Protein AF-A0A657IVY5-F1 (afdb_monomer_lite)

Organism: NCBI:txid37923

Radius of gyration: 17.02 Å; chains: 1; bounding box: 44×40×49 Å

Foldseek 3Di:
DAQDLVCLQVVVCLQPNNVDGQDPVLSVQLVCCFQALAGDQEDQAAVVRPPLCVLVSLLSSQLNVLVCVVVVVPPTDDHQLEEEEEEADPVVLVVSLQSNLSLQLSLVPDPDDPSVSSQVSLQVQQDDPPDDPVPTGSEWEWEQEPFIFTQDSVRDTHPDGPCVLVRLRHRYYYRYYLQQLLCLLVLRHPPDDNVCSVSSNVSQFWSYEYEYEQCVVVVVSLVVQVVSQVCSCPPDPCCVPIPTYHYYYYYNDDPD

InterPro domains:
  IPR027417 P-loop containing nucleoside triphosphate hydrolase [G3DSA:3.40.50.300] (2-256)
  IPR027417 P-loop containing nucleoside triphosphate hydrolase [SSF52540] (22-254)

pLDDT: mean 91.49, std 8.58, range [39.78, 98.75]

Sequence (256 aa):
MSLTIERFDEFFAALHGQDRVPYRWQRELLERLLSTGRWPQQLDIPTGGGKSTAIEIHVFANAVAQQRTEEGREDAPRVPRRLSMIVARRAVVDDHLTRASTLMEALDHAQGGILAEVRDLLVRRGYPTDIRNEEKRALRVHLLRGGSAAVTGDGSLGRRRDEWIHHPAAVQILCGTPDMIGSRLLHRGYGVTSRTQPRSAGLLGYDHVAVLDEAHLSRQLLDTFRRVSRMCGRWNPATAEVPALQVCAATATHVS

Structure (mmCIF, N/CA/C/O backbone):
data_AF-A0A657IVY5-F1
#
_entry.id   AF-A0A657IVY5-F1
#
loop_
_atom_site.group_PDB
_atom_site.id
_atom_site.type_symbol
_atom_site.label_atom_id
_atom_site.label_alt_id
_atom_site.label_comp_id
_atom_site.label_asym_id
_atom_site.label_entity_id
_atom_site.label_seq_id
_atom_site.pdbx_PDB_ins_code
_atom_site.Cartn_x
_atom_site.Cartn_y
_atom_site.Cartn_z
_atom_site.occupancy
_atom_site.B_iso_or_equiv
_atom_site.auth_seq_id
_atom_site.auth_comp_id
_atom_site.auth_asym_id
_atom_site.auth_atom_id
_atom_site.pdbx_PDB_model_num
ATOM 1 N N . MET A 1 1 ? -13.936 4.378 17.647 1.00 65.12 1 MET A N 1
ATOM 2 C CA . MET A 1 1 ? -15.124 3.641 17.158 1.00 65.12 1 MET A CA 1
ATOM 3 C C . MET A 1 1 ? -14.624 2.459 16.326 1.00 65.12 1 MET A C 1
ATOM 5 O O . MET A 1 1 ? -13.423 2.365 16.123 1.00 65.12 1 MET A O 1
ATOM 9 N N . SER A 1 2 ? -15.483 1.537 15.880 1.00 88.25 2 SER A N 1
ATOM 10 C CA . SER A 1 2 ? -15.055 0.446 14.985 1.00 88.25 2 SER A CA 1
ATOM 11 C C . SER A 1 2 ? -14.941 0.966 13.541 1.00 88.25 2 SER A C 1
ATOM 13 O O . SER A 1 2 ? -15.827 1.684 13.077 1.00 88.25 2 SER A O 1
ATOM 15 N N . LEU A 1 3 ? -13.852 0.658 12.835 1.00 93.00 3 LEU A N 1
ATOM 16 C CA . LEU A 1 3 ? -13.684 0.886 11.402 1.00 93.00 3 LEU A CA 1
ATOM 17 C C . LEU A 1 3 ? -14.440 -0.194 10.618 1.00 93.00 3 LEU A C 1
ATOM 19 O O . LEU A 1 3 ? -14.043 -1.361 10.600 1.00 93.00 3 LEU A O 1
ATOM 23 N N . THR A 1 4 ? -15.517 0.207 9.948 1.00 90.88 4 THR A N 1
ATOM 24 C CA . THR A 1 4 ? -16.282 -0.642 9.024 1.00 90.88 4 THR A CA 1
ATOM 25 C C . THR A 1 4 ? -16.037 -0.226 7.571 1.00 90.88 4 THR A C 1
ATOM 27 O O . THR A 1 4 ? -15.369 0.777 7.312 1.00 90.88 4 THR A O 1
ATOM 30 N N . ILE A 1 5 ? -16.559 -0.995 6.608 1.00 89.94 5 ILE A N 1
ATOM 31 C CA . ILE A 1 5 ? -16.431 -0.684 5.173 1.00 89.94 5 ILE A CA 1
ATOM 32 C C . ILE A 1 5 ? -17.083 0.667 4.857 1.00 89.94 5 ILE A C 1
ATOM 34 O O . ILE A 1 5 ? -16.536 1.445 4.086 1.00 89.94 5 ILE A O 1
ATOM 38 N N . GLU A 1 6 ? -18.204 0.984 5.498 1.00 91.75 6 GLU A N 1
ATOM 39 C CA . GLU A 1 6 ? -18.960 2.224 5.300 1.00 91.75 6 GLU A CA 1
ATOM 40 C C . GLU A 1 6 ? -18.159 3.450 5.755 1.00 91.75 6 GLU A C 1
ATOM 42 O O . GLU A 1 6 ? -18.249 4.517 5.151 1.00 91.75 6 GLU A O 1
ATOM 47 N N . ARG A 1 7 ? -17.296 3.291 6.769 1.00 96.62 7 ARG A N 1
ATOM 48 C CA . ARG A 1 7 ? -16.389 4.356 7.225 1.00 96.62 7 ARG A CA 1
ATOM 49 C C . ARG A 1 7 ? -15.234 4.625 6.259 1.00 96.62 7 ARG A C 1
ATOM 51 O O . ARG A 1 7 ? -14.490 5.584 6.456 1.00 96.62 7 ARG A O 1
ATOM 58 N N . PHE A 1 8 ? -15.091 3.835 5.193 1.00 97.75 8 PHE A N 1
ATOM 59 C CA . PHE A 1 8 ? -14.178 4.181 4.108 1.00 97.75 8 PHE A CA 1
ATOM 60 C C . PHE A 1 8 ? -14.597 5.475 3.406 1.00 97.75 8 PHE A C 1
ATOM 62 O O . PHE A 1 8 ? -13.730 6.245 3.005 1.00 97.75 8 PHE A O 1
ATOM 69 N N . ASP A 1 9 ? -15.898 5.756 3.307 1.00 96.81 9 ASP A N 1
ATOM 70 C CA . ASP A 1 9 ? -16.396 7.001 2.719 1.00 96.81 9 ASP A CA 1
ATOM 71 C C . ASP A 1 9 ? -15.999 8.212 3.575 1.00 96.81 9 ASP A C 1
ATOM 73 O O . ASP A 1 9 ? -15.542 9.216 3.037 1.00 96.81 9 ASP A O 1
ATOM 77 N N . GLU A 1 10 ? -16.077 8.085 4.905 1.00 96.94 10 GLU A N 1
ATOM 78 C CA . GLU A 1 10 ? -15.610 9.097 5.866 1.00 96.94 10 GLU A CA 1
ATOM 79 C C . GLU A 1 10 ? -14.098 9.334 5.725 1.00 96.94 10 GLU A C 1
ATOM 81 O O . GLU A 1 10 ? -13.643 10.474 5.624 1.00 96.94 10 GLU A O 1
ATOM 86 N N . PHE A 1 11 ? -13.312 8.253 5.660 1.00 98.12 11 PHE A N 1
ATOM 87 C CA . PHE A 1 11 ? -11.865 8.316 5.445 1.00 98.12 11 PHE A CA 1
ATOM 88 C C . PHE A 1 11 ? -11.509 8.978 4.110 1.00 98.12 11 PHE A C 1
ATOM 90 O O . PHE A 1 11 ? -10.610 9.815 4.043 1.00 98.12 11 PHE A O 1
ATOM 97 N N . PHE A 1 12 ? -12.230 8.632 3.046 1.00 97.44 12 PHE A N 1
ATOM 98 C CA . PHE A 1 12 ? -12.018 9.189 1.718 1.00 97.44 12 PHE A CA 1
ATOM 99 C C . PHE A 1 12 ? -12.384 10.676 1.665 1.00 97.44 12 PHE A C 1
ATOM 101 O O . PHE A 1 12 ? -11.600 11.476 1.153 1.00 97.44 12 PHE A O 1
ATOM 108 N N . ALA A 1 13 ? -13.520 11.063 2.245 1.00 96.69 13 ALA A N 1
ATOM 109 C CA . ALA A 1 13 ? -13.954 12.454 2.342 1.00 96.69 13 ALA A CA 1
ATOM 110 C C . ALA A 1 13 ? -12.978 13.307 3.169 1.00 96.69 13 ALA A C 1
ATOM 112 O O . ALA A 1 13 ? -12.703 14.450 2.807 1.00 96.69 13 ALA A O 1
ATOM 113 N N . ALA A 1 14 ? -12.389 12.747 4.232 1.00 96.69 14 ALA A N 1
ATOM 114 C CA . ALA A 1 14 ? -11.371 13.430 5.032 1.00 96.69 14 ALA A CA 1
ATOM 115 C C . ALA A 1 14 ? -10.092 13.764 4.237 1.00 96.69 14 ALA A C 1
ATOM 117 O O . ALA A 1 14 ? -9.393 14.712 4.582 1.00 96.69 14 ALA A O 1
ATOM 118 N N . LEU A 1 15 ? -9.794 13.011 3.172 1.00 96.19 15 LEU A N 1
ATOM 119 C CA . LEU A 1 15 ? -8.619 13.217 2.316 1.00 96.19 15 LEU A CA 1
ATOM 120 C C . LEU A 1 15 ? -8.920 14.050 1.068 1.00 96.19 15 LEU A C 1
ATOM 122 O O . LEU A 1 15 ? -8.059 14.783 0.588 1.00 96.19 15 LEU A O 1
ATOM 126 N N . HIS A 1 16 ? -10.120 13.900 0.507 1.00 94.56 16 HIS A N 1
ATOM 127 C CA . HIS A 1 16 ? -10.465 14.426 -0.818 1.00 94.56 16 HIS A CA 1
ATOM 128 C C . HIS A 1 16 ? -11.519 15.540 -0.785 1.00 94.56 16 HIS A C 1
ATOM 130 O O . HIS A 1 16 ? -11.748 16.166 -1.818 1.00 94.56 16 HIS A O 1
ATOM 136 N N . GLY A 1 17 ? -12.121 15.815 0.374 1.00 94.19 17 GLY A N 1
ATOM 137 C CA . GLY A 1 17 ? -13.228 16.757 0.551 1.00 94.19 17 GLY A CA 1
ATOM 138 C C . GLY A 1 17 ? -14.595 16.064 0.595 1.00 94.19 17 GLY A C 1
ATOM 139 O O . GLY A 1 17 ? -14.783 14.998 0.012 1.00 94.19 17 GLY A O 1
ATOM 140 N N . GLN A 1 18 ? -15.558 16.695 1.276 1.00 90.75 18 GLN A N 1
ATOM 141 C CA . GLN A 1 18 ? -16.886 16.121 1.561 1.00 90.75 18 GLN A CA 1
ATOM 142 C C . GLN A 1 18 ? -17.736 15.869 0.307 1.00 90.75 18 GLN A C 1
ATOM 144 O O . GLN A 1 18 ? -18.564 14.964 0.296 1.00 90.75 18 GLN A O 1
ATOM 149 N N . ASP A 1 19 ? -17.491 16.613 -0.772 1.00 91.88 19 ASP A N 1
ATOM 150 C CA . ASP A 1 19 ? -18.232 16.471 -2.032 1.00 91.88 19 ASP A CA 1
ATOM 151 C C . ASP A 1 19 ? -17.762 15.279 -2.882 1.00 91.88 19 ASP A C 1
ATOM 153 O O . ASP A 1 19 ? -18.312 15.006 -3.952 1.00 91.88 19 ASP A O 1
ATOM 157 N N . ARG A 1 20 ? -16.712 14.567 -2.451 1.00 90.44 20 ARG A N 1
ATOM 158 C CA . ARG A 1 20 ? -16.119 13.460 -3.206 1.00 90.44 20 ARG A CA 1
ATOM 159 C C . ARG A 1 20 ? -16.403 12.141 -2.510 1.00 90.44 20 ARG A C 1
ATOM 161 O O . ARG A 1 20 ? -15.952 11.896 -1.398 1.00 90.44 20 ARG A O 1
ATOM 168 N N . VAL A 1 21 ? -17.088 11.255 -3.225 1.00 93.38 21 VAL A N 1
ATOM 169 C CA . VAL A 1 21 ? -17.397 9.898 -2.766 1.00 93.38 21 VAL A CA 1
ATOM 170 C C . VAL A 1 21 ? -16.557 8.862 -3.516 1.00 93.38 21 VAL A C 1
ATOM 172 O O . VAL A 1 21 ? -16.277 9.056 -4.705 1.00 93.38 21 VAL A O 1
ATOM 175 N N . PRO A 1 22 ? -16.176 7.742 -2.871 1.00 95.75 22 PRO A N 1
ATOM 176 C CA . PRO A 1 22 ? -15.534 6.639 -3.567 1.00 95.75 22 PRO A CA 1
ATOM 177 C C . PRO A 1 22 ? -16.371 6.118 -4.739 1.00 95.75 22 PRO A C 1
ATOM 179 O O . PRO A 1 22 ? -17.603 6.034 -4.675 1.00 95.75 22 PRO A O 1
ATOM 182 N N . TYR A 1 23 ? -15.702 5.684 -5.803 1.00 95.44 23 TYR A N 1
ATOM 183 C CA . TYR A 1 23 ? -16.350 4.913 -6.858 1.00 95.44 23 TYR A CA 1
ATOM 184 C C . TYR A 1 23 ? -16.779 3.539 -6.338 1.00 95.44 23 TYR A C 1
ATOM 186 O O . TYR A 1 23 ? -16.184 2.976 -5.420 1.00 95.44 23 TYR A O 1
ATOM 194 N N . ARG A 1 24 ? -17.791 2.951 -6.980 1.00 94.75 24 ARG A N 1
ATOM 195 C CA . ARG A 1 24 ? -18.304 1.619 -6.631 1.00 94.75 24 ARG A CA 1
ATOM 196 C C . ARG A 1 24 ? -17.200 0.555 -6.560 1.00 94.75 24 ARG A C 1
ATOM 198 O O . ARG A 1 24 ? -17.082 -0.122 -5.545 1.00 94.75 24 ARG A O 1
ATOM 205 N N . TRP A 1 25 ? -16.339 0.483 -7.577 1.00 95.31 25 TRP A N 1
ATOM 206 C CA . TRP A 1 25 ? -15.252 -0.503 -7.631 1.00 95.31 25 TRP A CA 1
ATOM 207 C C . TRP A 1 25 ? -14.247 -0.360 -6.475 1.00 95.31 25 TRP A C 1
ATOM 209 O O . TRP A 1 25 ? -13.621 -1.339 -6.080 1.00 95.31 25 TRP A O 1
ATOM 219 N N . GLN A 1 26 ? -14.084 0.848 -5.921 1.00 96.88 26 GLN A N 1
ATOM 220 C CA . GLN A 1 26 ? -13.166 1.111 -4.809 1.00 96.88 26 GLN A CA 1
ATOM 221 C C . GLN A 1 26 ? -13.695 0.480 -3.518 1.00 96.88 26 GLN A C 1
ATOM 223 O O . GLN A 1 26 ? -12.937 -0.162 -2.792 1.00 96.88 26 GLN A O 1
ATOM 228 N N . ARG A 1 27 ? -15.008 0.594 -3.278 1.00 96.88 27 ARG A N 1
ATOM 229 C CA . ARG A 1 27 ? -15.686 -0.078 -2.161 1.00 96.88 27 ARG A CA 1
ATOM 230 C C . ARG A 1 27 ? -15.676 -1.595 -2.337 1.00 96.88 27 ARG A C 1
ATOM 232 O O . ARG A 1 27 ? -15.302 -2.305 -1.412 1.00 96.88 27 ARG A O 1
ATOM 239 N N . GLU A 1 28 ? -15.987 -2.083 -3.538 1.00 96.12 28 GLU A N 1
ATOM 240 C CA . GLU A 1 28 ? -15.962 -3.521 -3.854 1.00 96.12 28 GLU A CA 1
ATOM 241 C C . GLU A 1 28 ? -14.557 -4.124 -3.687 1.00 96.12 28 GLU A C 1
ATOM 243 O O . GLU A 1 28 ? -14.402 -5.238 -3.183 1.00 96.12 28 GLU A O 1
ATOM 248 N N . LEU A 1 29 ? -13.506 -3.386 -4.065 1.00 97.25 29 LEU A N 1
ATOM 249 C CA . LEU A 1 29 ? -12.126 -3.811 -3.839 1.00 97.25 29 LEU A CA 1
ATOM 250 C C . LEU A 1 29 ? -11.799 -3.887 -2.343 1.00 97.25 29 LEU A C 1
ATOM 252 O O . LEU A 1 29 ? -11.186 -4.866 -1.914 1.00 97.25 29 LEU A O 1
ATOM 256 N N . LEU A 1 30 ? -12.209 -2.892 -1.551 1.00 98.12 30 LEU A N 1
ATOM 257 C CA . LEU A 1 30 ? -12.026 -2.912 -0.099 1.00 98.12 30 LEU A CA 1
ATOM 258 C C . LEU A 1 30 ? -12.757 -4.101 0.537 1.00 98.12 30 LEU A C 1
ATOM 260 O O . LEU A 1 30 ? -12.155 -4.853 1.302 1.00 98.12 30 LEU A O 1
ATOM 264 N N . GLU A 1 31 ? -14.026 -4.307 0.196 1.00 96.94 31 GLU A N 1
ATOM 265 C CA . GLU A 1 31 ? -14.839 -5.416 0.699 1.00 96.94 31 GLU A CA 1
ATOM 266 C C . GLU A 1 31 ? -14.210 -6.773 0.366 1.00 96.94 31 GLU A C 1
ATOM 268 O O . GLU A 1 31 ? -14.036 -7.627 1.242 1.00 96.94 31 GLU A O 1
ATOM 273 N N . ARG A 1 32 ? -13.780 -6.960 -0.885 1.00 96.25 32 ARG A N 1
ATOM 274 C CA . ARG A 1 32 ? -13.058 -8.163 -1.311 1.00 96.25 32 ARG A CA 1
ATOM 275 C C . ARG A 1 32 ? -11.773 -8.362 -0.514 1.00 96.25 32 ARG A C 1
ATOM 277 O O . ARG A 1 32 ? -11.479 -9.481 -0.088 1.00 96.25 32 ARG A O 1
ATOM 284 N N . LEU A 1 33 ? -10.988 -7.304 -0.326 1.00 96.38 33 LEU A N 1
ATOM 285 C CA . LEU A 1 33 ? -9.723 -7.387 0.396 1.00 96.38 33 LEU A CA 1
ATOM 286 C C . LEU A 1 33 ? -9.951 -7.759 1.865 1.00 96.38 33 LEU A C 1
ATOM 288 O O . LEU A 1 33 ? -9.229 -8.595 2.400 1.00 96.38 33 LEU A O 1
ATOM 292 N N . LEU A 1 34 ? -10.987 -7.209 2.495 1.00 95.75 34 LEU A N 1
ATOM 293 C CA . LEU A 1 34 ? -11.339 -7.509 3.880 1.00 95.75 34 LEU A CA 1
ATOM 294 C C . LEU A 1 34 ? -11.978 -8.890 4.064 1.00 95.75 34 LEU A C 1
ATOM 296 O O . LEU A 1 34 ? -11.858 -9.456 5.148 1.00 95.75 34 LEU A O 1
ATOM 300 N N . SER A 1 35 ? -12.663 -9.429 3.059 1.00 95.19 35 SER A N 1
ATOM 301 C CA . SER A 1 35 ? -13.291 -10.759 3.129 1.00 95.19 35 SER A CA 1
ATOM 302 C C . SER A 1 35 ? -12.345 -11.894 2.742 1.00 95.19 35 SER A C 1
ATOM 304 O O . SER A 1 35 ? -12.484 -13.001 3.249 1.00 95.19 35 SER A O 1
ATOM 306 N N . THR A 1 36 ? -11.360 -11.636 1.876 1.00 95.50 36 THR A N 1
ATOM 307 C CA . THR A 1 36 ? -10.493 -12.695 1.324 1.00 95.50 36 THR A CA 1
ATOM 308 C C . THR A 1 36 ? -9.006 -12.513 1.611 1.00 95.50 36 THR A C 1
ATOM 310 O O . THR A 1 36 ? -8.229 -13.442 1.399 1.00 95.50 36 THR A O 1
ATOM 313 N N . GLY A 1 37 ? -8.573 -11.315 2.015 1.00 95.25 37 GLY A N 1
ATOM 314 C CA . GLY A 1 37 ? -7.154 -10.949 2.082 1.00 95.25 37 GLY A CA 1
ATOM 315 C C . GLY A 1 37 ? -6.478 -10.878 0.710 1.00 95.25 37 GLY A C 1
ATOM 316 O O . GLY A 1 37 ? -5.254 -10.761 0.643 1.00 95.25 37 GLY A O 1
ATOM 317 N N . ARG A 1 38 ? -7.240 -10.977 -0.393 1.00 96.00 38 ARG A N 1
ATOM 318 C CA . ARG A 1 38 ? -6.712 -11.105 -1.755 1.00 96.00 38 ARG A CA 1
ATOM 319 C C . ARG A 1 38 ? -7.115 -9.951 -2.661 1.00 96.00 38 ARG A C 1
ATOM 321 O O . ARG A 1 38 ? -8.293 -9.722 -2.936 1.00 96.00 38 ARG A O 1
ATOM 328 N N . TRP A 1 39 ? -6.105 -9.325 -3.244 1.00 97.56 39 TRP A N 1
ATOM 329 C CA . TRP A 1 39 ? -6.245 -8.430 -4.379 1.00 97.56 39 TRP A CA 1
ATOM 330 C C . TRP A 1 39 ? -6.703 -9.195 -5.630 1.00 97.56 39 TRP A C 1
ATOM 332 O O . TRP A 1 39 ? -6.354 -10.368 -5.814 1.00 97.56 39 TRP A O 1
ATOM 342 N N . PRO A 1 40 ? -7.499 -8.562 -6.508 1.00 96.62 40 PRO A N 1
ATOM 343 C CA . PRO A 1 40 ? -7.850 -9.146 -7.791 1.00 96.62 40 PRO A CA 1
ATOM 344 C C . PRO A 1 40 ? -6.611 -9.264 -8.688 1.00 96.62 40 PRO A C 1
ATOM 346 O O . PRO A 1 40 ? -5.666 -8.487 -8.588 1.00 96.62 40 PRO A O 1
ATOM 349 N N . GLN A 1 41 ? -6.628 -10.230 -9.610 1.00 95.56 41 GLN A N 1
ATOM 350 C CA . GLN A 1 41 ? -5.543 -10.382 -10.588 1.00 95.56 41 GLN A CA 1
ATOM 351 C C . GLN A 1 41 ? -5.520 -9.255 -11.630 1.00 95.56 41 GLN A C 1
ATOM 353 O O . GLN A 1 41 ? -4.486 -9.031 -12.268 1.00 95.56 41 GLN A O 1
ATOM 358 N N . GLN A 1 42 ? -6.655 -8.576 -11.812 1.00 94.25 42 GLN A N 1
ATOM 359 C CA . GLN A 1 42 ? -6.834 -7.485 -12.755 1.00 94.25 42 GLN A CA 1
ATOM 360 C C . GLN A 1 42 ? -7.805 -6.442 -12.193 1.00 94.25 42 GLN A C 1
ATOM 362 O O . GLN A 1 42 ? -8.842 -6.791 -11.632 1.00 94.25 42 GLN A O 1
ATOM 367 N N . LEU A 1 43 ? -7.457 -5.173 -12.381 1.00 92.38 43 LEU A N 1
ATOM 368 C CA . LEU A 1 43 ? -8.330 -4.018 -12.212 1.00 92.38 43 LEU A CA 1
ATOM 369 C C . LEU A 1 43 ? -8.514 -3.382 -13.589 1.00 92.38 43 LEU A C 1
ATOM 371 O O . LEU A 1 43 ? -7.613 -2.710 -14.100 1.00 92.38 43 LEU A O 1
ATOM 375 N N . ASP A 1 44 ? -9.667 -3.643 -14.195 1.00 90.25 44 ASP A N 1
ATOM 376 C CA . ASP A 1 44 ? -10.053 -3.064 -15.479 1.00 90.25 44 ASP A CA 1
ATOM 377 C C . ASP A 1 44 ? -10.857 -1.789 -15.227 1.00 90.25 44 ASP A C 1
ATOM 379 O O . ASP A 1 44 ? -12.068 -1.817 -15.019 1.00 90.25 44 ASP A O 1
ATOM 383 N N . ILE A 1 45 ? -10.134 -0.679 -15.114 1.00 88.56 45 ILE A N 1
ATOM 384 C CA . ILE A 1 45 ? -10.680 0.624 -14.737 1.00 88.56 45 ILE A CA 1
ATOM 385 C C . ILE A 1 45 ? -10.263 1.611 -15.8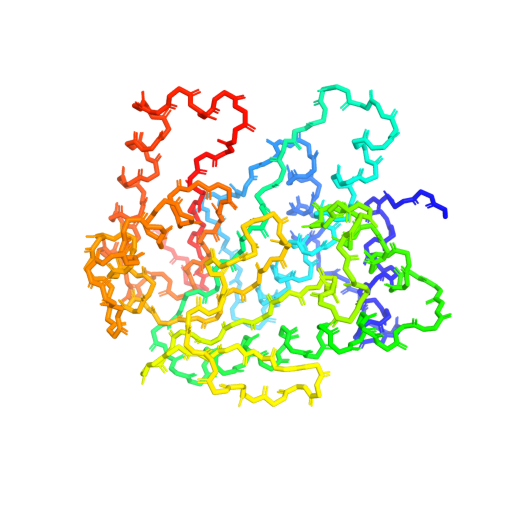27 1.00 88.56 45 ILE A C 1
ATOM 387 O O . ILE A 1 45 ? -9.071 1.679 -16.138 1.00 88.56 45 ILE A O 1
ATOM 391 N N . PRO A 1 46 ? -11.173 2.411 -16.402 1.00 83.94 46 PRO A N 1
ATOM 392 C CA . PRO A 1 46 ? -10.803 3.377 -17.430 1.00 83.94 46 PRO A CA 1
ATOM 393 C C . PRO A 1 46 ? -9.809 4.419 -16.897 1.00 83.94 46 PRO A C 1
ATOM 395 O O . PRO A 1 46 ? -9.693 4.660 -15.689 1.00 83.94 46 PRO A O 1
ATOM 398 N N . THR A 1 47 ? -9.073 5.061 -17.805 1.00 82.12 47 THR A N 1
ATOM 399 C CA . THR A 1 47 ? -8.239 6.220 -17.456 1.00 82.12 47 THR A CA 1
ATOM 400 C C . THR A 1 47 ? -9.106 7.291 -16.794 1.00 82.12 47 THR A C 1
ATOM 402 O O . THR A 1 47 ? -10.228 7.537 -17.224 1.00 82.12 47 THR A O 1
ATOM 405 N N . GLY A 1 48 ? -8.616 7.895 -15.711 1.00 81.88 48 GLY A N 1
ATOM 406 C CA . GLY A 1 48 ? -9.405 8.831 -14.900 1.00 81.88 48 GLY A CA 1
ATOM 407 C C . GLY A 1 48 ? -10.376 8.167 -13.911 1.00 81.88 48 GLY A C 1
ATOM 408 O O . GLY A 1 48 ? -10.891 8.847 -13.029 1.00 81.88 48 GLY A O 1
ATOM 409 N N . GLY A 1 49 ? -10.551 6.840 -13.945 1.00 86.38 49 GLY A N 1
ATOM 410 C CA . GLY A 1 49 ? -11.417 6.089 -13.021 1.00 86.38 49 GLY A CA 1
ATOM 411 C C . GLY A 1 49 ? -10.882 5.940 -11.587 1.00 86.38 49 GLY A C 1
ATOM 412 O O . GLY A 1 49 ? -11.384 5.118 -10.825 1.00 86.38 49 GLY A O 1
ATOM 413 N N . GLY A 1 50 ? -9.852 6.707 -11.212 1.00 90.38 50 GLY A N 1
ATOM 414 C CA . GLY A 1 50 ? -9.346 6.782 -9.838 1.00 90.38 50 GLY A CA 1
ATOM 415 C C . GLY A 1 50 ? -8.512 5.585 -9.371 1.00 90.38 50 GLY A C 1
ATOM 416 O O . GLY A 1 50 ? -8.544 5.265 -8.188 1.00 90.38 50 GLY A O 1
ATOM 417 N N . LYS A 1 51 ? -7.773 4.899 -10.255 1.00 91.94 51 LYS A N 1
ATOM 418 C CA . LYS A 1 51 ? -6.989 3.689 -9.904 1.00 91.94 51 LYS A CA 1
ATOM 419 C C . LYS A 1 51 ? -6.007 3.894 -8.760 1.00 91.94 51 LYS A C 1
ATOM 421 O O . LYS A 1 51 ? -5.823 2.997 -7.943 1.00 91.94 51 LYS A O 1
ATOM 426 N N . SER A 1 52 ? -5.427 5.090 -8.675 1.00 94.00 52 SER A N 1
ATOM 427 C CA . SER A 1 52 ? -4.508 5.472 -7.603 1.00 94.00 52 SER A CA 1
ATOM 428 C C . SER A 1 52 ? -5.140 5.368 -6.209 1.00 94.00 52 SER A C 1
ATOM 430 O O . SER A 1 52 ? -4.401 5.253 -5.239 1.00 94.00 52 SER A O 1
ATOM 432 N N . THR A 1 53 ? -6.477 5.314 -6.098 1.00 96.81 53 THR A N 1
ATOM 433 C CA . THR A 1 53 ? -7.197 5.030 -4.843 1.00 96.81 53 THR A CA 1
ATOM 434 C C . THR A 1 53 ? -6.910 3.638 -4.270 1.00 96.81 53 THR A C 1
ATOM 436 O O . THR A 1 53 ? -7.194 3.381 -3.104 1.00 96.81 53 THR A O 1
ATOM 439 N N . ALA A 1 54 ? -6.261 2.750 -5.033 1.00 97.50 54 ALA A N 1
ATOM 440 C CA . ALA A 1 54 ? -5.644 1.541 -4.489 1.00 97.50 54 ALA A CA 1
ATOM 441 C C . ALA A 1 54 ? -4.742 1.835 -3.270 1.00 97.50 54 ALA A C 1
ATOM 443 O O . ALA A 1 54 ? -4.679 1.015 -2.356 1.00 97.50 54 ALA A O 1
ATOM 444 N N . ILE A 1 55 ? -4.099 3.011 -3.221 1.00 98.56 55 ILE A N 1
ATOM 445 C CA . ILE A 1 55 ? -3.284 3.462 -2.085 1.00 98.56 55 ILE A CA 1
ATOM 446 C C . ILE A 1 55 ? -4.147 3.622 -0.826 1.00 98.56 55 ILE A C 1
ATOM 448 O O . ILE A 1 55 ? -3.872 2.987 0.190 1.00 98.56 55 ILE A O 1
ATOM 452 N N . GLU A 1 56 ? -5.216 4.416 -0.888 1.00 98.56 56 GLU A N 1
ATOM 453 C CA . GLU A 1 56 ? -6.131 4.626 0.239 1.00 98.56 56 GLU A CA 1
ATOM 454 C C . GLU A 1 56 ? -6.811 3.330 0.684 1.00 98.56 56 GLU A C 1
ATOM 456 O O . GLU A 1 56 ? -6.906 3.073 1.884 1.00 98.56 56 GLU A O 1
ATOM 461 N N . ILE A 1 57 ? -7.237 2.490 -0.266 1.00 98.69 57 ILE A N 1
ATOM 462 C CA . ILE A 1 57 ? -7.865 1.194 0.028 1.00 98.69 57 ILE A CA 1
ATOM 463 C C . ILE A 1 57 ? -6.894 0.293 0.794 1.00 98.69 57 ILE A C 1
ATOM 465 O O . ILE A 1 57 ? -7.276 -0.308 1.795 1.00 98.69 57 ILE A O 1
ATOM 469 N N . HIS A 1 58 ? -5.630 0.221 0.365 1.00 98.75 58 HIS A N 1
ATOM 470 C CA . HIS A 1 58 ? -4.595 -0.567 1.040 1.00 98.75 58 HIS A CA 1
ATOM 471 C C . HIS A 1 58 ? -4.354 -0.105 2.478 1.00 98.75 58 HIS A C 1
ATOM 473 O O . HIS A 1 58 ? -4.243 -0.929 3.391 1.00 98.75 58 HIS A O 1
ATOM 479 N N . VAL A 1 59 ? -4.273 1.211 2.674 1.00 98.75 59 VAL A N 1
ATOM 480 C CA . VAL A 1 59 ? -4.036 1.833 3.981 1.00 98.75 59 VAL A CA 1
ATOM 481 C C . VAL A 1 59 ? -5.215 1.581 4.915 1.00 98.75 59 VAL A C 1
ATOM 483 O O . VAL A 1 59 ? -5.020 1.054 6.012 1.00 98.75 59 VAL A O 1
ATOM 486 N N . PHE A 1 60 ? -6.440 1.857 4.465 1.00 98.75 60 PHE A N 1
ATOM 487 C CA . PHE A 1 60 ? -7.640 1.630 5.265 1.00 98.75 60 PHE A CA 1
ATOM 488 C C . PHE A 1 60 ? -7.827 0.142 5.592 1.00 98.75 60 PHE A C 1
ATOM 490 O O . PHE A 1 60 ? -8.046 -0.215 6.749 1.00 98.75 60 PHE A O 1
ATOM 497 N N . ALA A 1 61 ? -7.638 -0.754 4.616 1.00 98.31 61 ALA A N 1
ATOM 498 C CA . ALA A 1 61 ? -7.750 -2.196 4.831 1.00 98.31 61 ALA A CA 1
ATOM 499 C C . ALA A 1 61 ? -6.758 -2.722 5.878 1.00 98.31 61 ALA A C 1
ATOM 501 O O . ALA A 1 61 ? -7.109 -3.593 6.674 1.00 98.31 61 ALA A O 1
ATOM 502 N N . ASN A 1 62 ? -5.532 -2.190 5.918 1.00 98.25 62 ASN A N 1
ATOM 503 C CA . ASN A 1 62 ? -4.559 -2.560 6.945 1.00 98.25 62 ASN A CA 1
ATOM 504 C C . ASN A 1 62 ? -4.959 -2.070 8.346 1.00 98.25 62 ASN A C 1
ATOM 506 O O . ASN A 1 62 ? -4.714 -2.790 9.316 1.00 98.25 62 ASN A O 1
ATOM 510 N N . ALA A 1 63 ? -5.593 -0.899 8.462 1.00 98.19 63 ALA A N 1
ATOM 511 C CA . ALA A 1 63 ? -6.124 -0.412 9.734 1.00 98.19 63 ALA A CA 1
ATOM 512 C C . ALA A 1 63 ? -7.274 -1.303 10.234 1.00 98.19 63 ALA A C 1
ATOM 514 O O . ALA A 1 63 ? -7.236 -1.771 11.372 1.00 98.19 63 ALA A O 1
ATOM 515 N N . VAL A 1 64 ? -8.233 -1.646 9.364 1.00 97.50 64 VAL A N 1
ATOM 516 C CA . VAL A 1 64 ? -9.313 -2.594 9.703 1.00 97.50 64 VAL A CA 1
ATOM 517 C C . VAL A 1 64 ? -8.749 -3.970 10.071 1.00 97.50 64 VAL A C 1
ATOM 519 O O . VAL A 1 64 ? -9.197 -4.587 11.035 1.00 97.50 64 VAL A O 1
ATOM 522 N N . ALA A 1 65 ? -7.735 -4.458 9.349 1.00 95.00 65 ALA A N 1
ATOM 523 C CA . ALA A 1 65 ? -7.085 -5.728 9.665 1.00 95.00 65 ALA A CA 1
ATOM 524 C C . ALA A 1 65 ? -6.421 -5.719 11.052 1.00 95.00 65 ALA A C 1
ATOM 526 O O . ALA A 1 65 ? -6.463 -6.731 11.751 1.00 95.00 65 ALA A O 1
ATOM 527 N N . GLN A 1 66 ? -5.824 -4.596 11.469 1.00 95.56 66 GLN A N 1
ATOM 528 C CA . GLN A 1 66 ? -5.304 -4.454 12.829 1.00 95.56 66 GLN A CA 1
ATOM 529 C C . GLN A 1 66 ? -6.426 -4.482 13.860 1.00 95.56 66 GLN A C 1
ATOM 531 O O . GLN A 1 66 ? -6.336 -5.233 14.824 1.00 95.56 66 GLN A O 1
ATOM 536 N N . GLN A 1 67 ? -7.494 -3.719 13.639 1.00 95.81 67 GLN A N 1
ATOM 537 C CA . GLN A 1 67 ? -8.614 -3.681 14.573 1.00 95.81 67 GLN A CA 1
ATOM 538 C C . GLN A 1 67 ? -9.224 -5.073 14.773 1.00 95.81 67 GLN A C 1
ATOM 540 O O . GLN A 1 67 ? -9.446 -5.492 15.899 1.00 95.81 67 GLN A O 1
ATOM 545 N N . ARG A 1 68 ? -9.424 -5.836 13.693 1.00 94.75 68 ARG A N 1
ATOM 546 C CA . ARG A 1 68 ? -9.920 -7.221 13.775 1.00 94.75 68 ARG A CA 1
ATOM 547 C C . ARG A 1 68 ? -8.985 -8.144 14.554 1.00 94.75 68 ARG A C 1
ATOM 549 O O . ARG A 1 68 ? -9.461 -9.054 15.222 1.00 94.75 68 ARG A O 1
ATOM 556 N N . THR A 1 69 ? -7.676 -7.901 14.468 1.00 92.00 69 THR A N 1
ATOM 557 C CA . THR A 1 69 ? -6.677 -8.625 15.266 1.00 92.00 69 THR A CA 1
ATOM 558 C C . THR A 1 69 ? -6.830 -8.282 16.751 1.00 92.00 69 THR A C 1
ATOM 560 O O . THR A 1 69 ? -6.840 -9.183 17.580 1.00 92.00 69 THR A O 1
ATOM 563 N N . GLU A 1 70 ? -7.004 -6.999 17.090 1.00 93.31 70 GLU A N 1
ATOM 564 C CA . GLU A 1 70 ? -7.237 -6.527 18.468 1.00 93.31 70 GLU A CA 1
ATOM 565 C C . GLU A 1 70 ? -8.582 -7.021 19.036 1.00 93.31 70 GLU A C 1
ATOM 567 O O . GLU A 1 70 ? -8.683 -7.300 20.226 1.00 93.31 70 GLU A O 1
ATOM 572 N N . GLU A 1 71 ? -9.594 -7.196 18.182 1.00 94.38 71 GLU A N 1
ATOM 573 C CA . GLU A 1 71 ? -10.896 -7.795 18.515 1.00 94.38 71 GLU A CA 1
ATOM 574 C C . GLU A 1 71 ? -10.855 -9.335 18.643 1.00 94.38 71 GLU A C 1
ATOM 576 O O . GLU A 1 71 ? -11.884 -9.942 18.931 1.00 94.38 71 GLU A O 1
ATOM 581 N N . GLY A 1 72 ? -9.709 -9.985 18.403 1.00 91.88 72 GLY A N 1
ATOM 582 C CA . GLY A 1 72 ? -9.576 -11.444 18.504 1.00 91.88 72 GLY A CA 1
ATOM 583 C C . GLY A 1 72 ? -10.302 -12.227 17.404 1.00 91.88 72 GLY A C 1
ATOM 584 O O . GLY A 1 72 ? -10.703 -13.367 17.620 1.00 91.88 72 GLY A O 1
ATOM 585 N N . ARG A 1 73 ? -10.505 -11.642 16.215 1.00 88.31 73 ARG A N 1
ATOM 586 C CA . ARG A 1 73 ? -11.147 -12.340 15.087 1.00 88.31 73 ARG A CA 1
ATOM 587 C C . ARG A 1 73 ? -10.168 -13.290 14.395 1.00 88.31 73 ARG A C 1
ATOM 589 O O . ARG A 1 73 ? -9.527 -12.905 13.418 1.00 88.31 73 ARG A O 1
ATOM 596 N N . GLU A 1 74 ? -10.083 -14.521 14.888 1.00 77.56 74 GLU A N 1
ATOM 597 C CA . GLU A 1 74 ? -9.144 -15.550 14.405 1.00 77.56 74 GLU A CA 1
ATOM 598 C C . GLU A 1 74 ? -9.306 -15.880 12.909 1.00 77.56 74 GLU A C 1
ATOM 600 O O . GLU A 1 74 ? -8.311 -16.060 12.210 1.00 77.56 74 GLU A O 1
ATOM 605 N N . ASP A 1 75 ? -10.535 -15.844 12.384 1.00 83.12 75 ASP A N 1
ATOM 606 C CA . ASP A 1 75 ? -10.826 -16.143 10.972 1.00 83.12 75 ASP A CA 1
ATOM 607 C C . ASP A 1 75 ? -10.591 -14.959 10.012 1.00 83.12 75 ASP A C 1
ATOM 609 O O . ASP A 1 75 ? -10.823 -15.066 8.803 1.00 83.12 75 ASP A O 1
ATOM 613 N N . ALA A 1 76 ? -10.169 -13.792 10.513 1.00 87.94 76 ALA A N 1
ATOM 614 C CA . ALA A 1 76 ? -9.972 -12.624 9.662 1.00 87.94 76 ALA A CA 1
ATOM 615 C C . ALA A 1 76 ? -8.773 -12.833 8.714 1.00 87.94 76 ALA A C 1
ATOM 617 O O . ALA A 1 76 ? -7.648 -13.062 9.168 1.00 87.94 76 ALA A O 1
ATOM 618 N N . PRO A 1 77 ? -8.955 -12.690 7.388 1.00 91.12 77 PRO A N 1
ATOM 619 C CA . PRO A 1 77 ? -7.868 -12.919 6.452 1.00 91.12 77 PRO A CA 1
ATOM 620 C C . PRO A 1 77 ? -6.784 -11.850 6.607 1.00 91.12 77 PRO A C 1
ATOM 622 O O . PRO A 1 77 ? -7.060 -10.660 6.801 1.00 91.12 77 PRO A O 1
ATOM 625 N N . ARG A 1 78 ? -5.519 -12.254 6.458 1.00 92.56 78 ARG A N 1
ATOM 626 C CA . ARG A 1 78 ? -4.407 -11.301 6.466 1.00 92.56 78 ARG A CA 1
ATOM 627 C C . ARG A 1 78 ? -4.365 -10.471 5.191 1.00 92.56 78 ARG A C 1
ATOM 629 O O . ARG A 1 78 ? -4.288 -10.996 4.084 1.00 92.56 78 ARG A O 1
ATOM 636 N N . VAL A 1 79 ? -4.306 -9.159 5.385 1.00 94.81 79 VAL A N 1
ATOM 637 C CA . VAL A 1 79 ? -4.050 -8.174 4.333 1.00 94.81 79 VAL A CA 1
ATOM 638 C C . VAL A 1 79 ? -2.540 -7.915 4.235 1.00 94.81 79 VAL A C 1
ATOM 640 O O . VAL A 1 79 ? -1.926 -7.659 5.282 1.00 94.81 79 VAL A O 1
ATOM 643 N N . PRO A 1 80 ? -1.944 -7.951 3.021 1.00 96.81 80 PRO A N 1
ATOM 644 C CA . PRO A 1 80 ? -0.556 -7.561 2.800 1.00 96.81 80 PRO A CA 1
ATOM 645 C C . PRO A 1 80 ? -0.247 -6.182 3.384 1.00 96.81 80 PRO A C 1
ATOM 647 O O . PRO A 1 80 ? -1.025 -5.244 3.209 1.00 96.81 80 PRO A O 1
ATOM 650 N N . ARG A 1 81 ? 0.901 -6.022 4.040 1.00 97.56 81 ARG A N 1
ATOM 651 C CA . ARG A 1 81 ? 1.306 -4.724 4.617 1.00 97.56 81 ARG A CA 1
ATOM 652 C C . ARG A 1 81 ? 1.962 -3.792 3.608 1.00 97.56 81 ARG A C 1
ATOM 654 O O . ARG A 1 81 ? 1.995 -2.576 3.813 1.00 97.56 81 ARG A O 1
ATOM 661 N N . ARG A 1 82 ? 2.472 -4.330 2.502 1.00 98.12 82 ARG A N 1
ATOM 662 C CA . ARG A 1 82 ? 3.184 -3.559 1.479 1.00 98.12 82 ARG A CA 1
ATOM 663 C C . ARG A 1 82 ? 2.396 -3.471 0.187 1.00 98.12 82 ARG A C 1
ATOM 665 O O . ARG A 1 82 ? 1.984 -4.502 -0.330 1.00 98.12 82 ARG A O 1
ATOM 672 N N . LEU A 1 83 ? 2.283 -2.270 -0.366 1.00 98.75 83 LEU A N 1
ATOM 673 C CA . LEU A 1 83 ? 1.785 -2.042 -1.719 1.00 98.75 83 LEU A CA 1
ATOM 674 C C . LEU A 1 83 ? 2.884 -1.409 -2.567 1.00 98.75 83 LEU A C 1
ATOM 676 O O . LEU A 1 83 ? 3.405 -0.364 -2.194 1.00 98.75 83 LEU A O 1
ATOM 680 N N . SER A 1 84 ? 3.205 -2.006 -3.714 1.00 98.56 84 SER A N 1
ATOM 681 C CA . SER A 1 84 ? 3.943 -1.319 -4.775 1.00 98.56 84 SER A CA 1
ATOM 682 C C . SER A 1 84 ? 2.991 -0.827 -5.858 1.00 98.56 84 SER A C 1
ATOM 684 O O . SER A 1 84 ? 2.302 -1.640 -6.472 1.00 98.56 84 SER A O 1
ATOM 686 N N . MET A 1 85 ? 3.015 0.476 -6.133 1.00 98.12 85 MET A N 1
ATOM 687 C CA . MET A 1 85 ? 2.452 1.073 -7.344 1.00 98.12 85 MET A CA 1
ATOM 688 C C . MET A 1 85 ? 3.562 1.136 -8.397 1.00 98.12 85 MET A C 1
ATOM 690 O O . MET A 1 85 ? 4.533 1.883 -8.242 1.00 98.12 85 MET A O 1
ATOM 694 N N . ILE A 1 86 ? 3.454 0.296 -9.428 1.00 97.44 86 ILE A N 1
ATOM 695 C CA . ILE A 1 86 ? 4.508 0.063 -10.421 1.00 97.44 86 ILE A CA 1
ATOM 696 C C . ILE A 1 86 ? 4.052 0.574 -11.781 1.00 97.44 86 ILE A C 1
ATOM 698 O O . ILE A 1 86 ? 3.087 0.053 -12.330 1.00 97.44 86 ILE A O 1
ATOM 702 N N . VAL A 1 87 ? 4.774 1.535 -12.358 1.00 95.25 87 VAL A N 1
ATOM 703 C CA . VAL A 1 87 ? 4.438 2.105 -13.674 1.00 95.25 87 VAL A CA 1
ATOM 704 C C . VAL A 1 87 ? 5.688 2.566 -14.420 1.00 95.25 87 VAL A C 1
ATOM 706 O O . VAL A 1 87 ? 6.644 3.067 -13.827 1.00 95.25 87 VAL A O 1
ATOM 709 N N . ALA A 1 88 ? 5.720 2.364 -15.740 1.00 92.12 88 ALA A N 1
ATOM 710 C CA . ALA A 1 88 ? 6.892 2.677 -16.565 1.00 92.12 88 ALA A CA 1
ATOM 711 C C . ALA A 1 88 ? 7.150 4.190 -16.693 1.00 92.12 88 ALA A C 1
ATOM 713 O O . ALA A 1 88 ? 8.290 4.630 -16.867 1.00 92.12 88 ALA A O 1
ATOM 714 N N . ARG A 1 89 ? 6.092 5.002 -16.604 1.00 92.88 89 ARG A N 1
ATOM 715 C CA . ARG A 1 89 ? 6.156 6.452 -16.792 1.00 92.88 89 ARG A CA 1
ATOM 716 C C . ARG A 1 89 ? 6.555 7.152 -15.502 1.00 92.88 89 ARG A C 1
ATOM 718 O O . ARG A 1 89 ? 5.836 7.102 -14.512 1.00 92.88 89 ARG A O 1
ATOM 725 N N . ARG A 1 90 ? 7.670 7.883 -15.547 1.00 92.31 90 ARG A N 1
ATOM 726 C CA . ARG A 1 90 ? 8.197 8.624 -14.388 1.00 92.31 90 ARG A CA 1
ATOM 727 C C . ARG A 1 90 ? 7.198 9.633 -13.816 1.00 92.31 90 ARG A C 1
ATOM 729 O O . ARG A 1 90 ? 7.061 9.679 -12.606 1.00 92.31 90 ARG A O 1
ATOM 736 N N . ALA A 1 91 ? 6.475 10.356 -14.672 1.00 92.44 91 ALA A N 1
ATOM 737 C CA . ALA A 1 91 ? 5.446 11.300 -14.234 1.00 92.44 91 ALA A CA 1
ATOM 738 C C . ALA A 1 91 ? 4.332 10.611 -13.424 1.00 92.44 91 ALA A C 1
ATOM 740 O O . ALA A 1 91 ? 3.955 11.100 -12.373 1.00 92.44 91 ALA A O 1
ATOM 741 N N . VAL A 1 92 ? 3.888 9.421 -13.846 1.00 93.38 92 VAL A N 1
ATOM 742 C CA . VAL A 1 92 ? 2.854 8.665 -13.117 1.00 93.38 92 VAL A CA 1
ATOM 743 C C . VAL A 1 92 ? 3.400 8.100 -11.799 1.00 93.38 92 VAL A C 1
ATOM 745 O O . VAL A 1 92 ? 2.690 8.073 -10.798 1.00 93.38 92 VAL A O 1
ATOM 748 N N . VAL A 1 93 ? 4.680 7.697 -11.754 1.00 95.94 93 VAL A N 1
ATOM 749 C CA . VAL A 1 93 ? 5.345 7.357 -10.478 1.00 95.94 93 VAL A CA 1
ATOM 750 C C . VAL A 1 93 ? 5.331 8.555 -9.528 1.00 95.94 93 VAL A C 1
ATOM 752 O O . VAL A 1 93 ? 5.059 8.378 -8.342 1.00 95.94 93 VAL A O 1
ATOM 755 N N . ASP A 1 94 ? 5.626 9.751 -10.038 1.00 94.94 94 ASP A N 1
ATOM 756 C CA . ASP A 1 94 ? 5.647 10.976 -9.240 1.00 94.94 94 ASP A CA 1
ATOM 757 C C . ASP A 1 94 ? 4.229 11.348 -8.761 1.00 94.94 94 ASP A C 1
ATOM 759 O O . ASP A 1 94 ? 4.064 11.677 -7.592 1.00 94.94 94 ASP A O 1
ATOM 763 N N . ASP A 1 95 ? 3.190 11.157 -9.582 1.00 95.50 95 ASP A N 1
ATOM 764 C CA . ASP A 1 95 ? 1.788 11.335 -9.169 1.00 95.50 95 ASP A CA 1
ATOM 765 C C . ASP A 1 95 ? 1.383 10.362 -8.046 1.00 95.50 95 ASP A C 1
ATOM 767 O O . ASP A 1 95 ? 0.714 10.745 -7.079 1.00 95.50 95 ASP A O 1
ATOM 771 N N . HIS A 1 96 ? 1.786 9.089 -8.145 1.00 97.06 96 HIS A N 1
ATOM 772 C CA . HIS A 1 96 ? 1.572 8.108 -7.077 1.00 97.06 96 HIS A CA 1
ATOM 773 C C . HIS A 1 96 ? 2.311 8.497 -5.797 1.00 97.06 96 HIS A C 1
ATOM 775 O O . HIS A 1 96 ? 1.745 8.373 -4.709 1.00 97.06 96 HIS A O 1
ATOM 781 N N . LEU A 1 97 ? 3.549 8.983 -5.930 1.00 97.19 97 LEU A N 1
ATOM 782 C CA . LEU A 1 97 ? 4.353 9.446 -4.808 1.00 97.19 97 LEU A CA 1
ATOM 783 C C . LEU A 1 97 ? 3.675 10.626 -4.116 1.00 97.19 97 LEU A C 1
ATOM 785 O O . LEU A 1 97 ? 3.449 10.543 -2.917 1.00 97.19 97 LEU A O 1
ATOM 789 N N . THR A 1 98 ? 3.292 11.670 -4.856 1.00 96.56 98 THR A N 1
ATOM 790 C CA . THR A 1 98 ? 2.585 12.833 -4.306 1.00 96.56 98 THR A CA 1
ATOM 791 C C . THR A 1 98 ? 1.325 12.401 -3.569 1.00 96.56 98 THR A C 1
ATOM 793 O O . THR A 1 98 ? 1.140 12.775 -2.416 1.00 96.56 98 THR A O 1
ATOM 796 N N . ARG A 1 99 ? 0.494 11.543 -4.176 1.00 97.25 99 ARG A N 1
ATOM 797 C CA . ARG A 1 99 ? -0.729 11.045 -3.528 1.00 97.25 99 ARG A CA 1
ATOM 798 C C . ARG A 1 99 ? -0.435 10.299 -2.224 1.00 97.25 99 ARG A C 1
ATOM 800 O O . ARG A 1 99 ? -1.109 10.530 -1.223 1.00 97.25 99 ARG A O 1
ATOM 807 N N . ALA A 1 100 ? 0.547 9.399 -2.233 1.00 98.19 100 ALA A N 1
ATOM 808 C CA . ALA A 1 100 ? 0.922 8.630 -1.052 1.00 98.19 100 ALA A CA 1
ATOM 809 C C . ALA A 1 100 ? 1.532 9.519 0.045 1.00 98.19 100 ALA A C 1
ATOM 811 O O . ALA A 1 100 ? 1.206 9.329 1.216 1.00 98.19 100 ALA A O 1
ATOM 812 N N . SER A 1 101 ? 2.367 10.496 -0.321 1.00 97.19 101 SER A N 1
ATOM 813 C CA . SER A 1 101 ? 2.954 11.472 0.604 1.00 97.19 101 SER A CA 1
ATOM 814 C C . SER A 1 101 ? 1.884 12.341 1.257 1.00 97.19 101 SER A C 1
ATOM 816 O O . SER A 1 101 ? 1.861 12.438 2.477 1.00 97.19 101 SER A O 1
ATOM 818 N N . THR A 1 102 ? 0.930 12.872 0.485 1.00 96.75 102 THR A N 1
ATOM 819 C CA . THR A 1 102 ? -0.191 13.649 1.037 1.00 96.75 102 T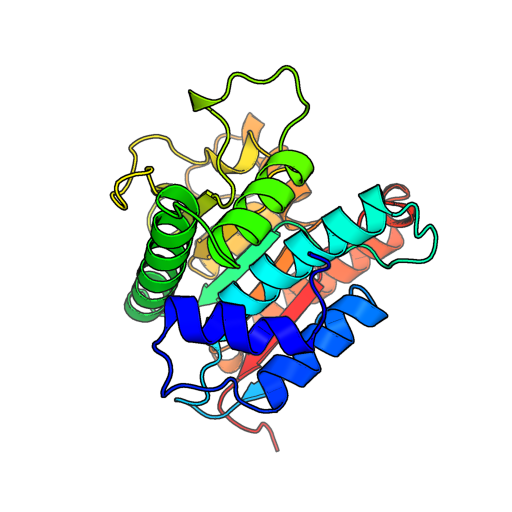HR A CA 1
ATOM 820 C C . THR A 1 102 ? -1.021 12.823 2.020 1.00 96.75 102 THR A C 1
ATOM 822 O O . THR A 1 102 ? -1.399 13.321 3.076 1.00 96.75 102 THR A O 1
ATOM 825 N N . LEU A 1 103 ? -1.278 11.545 1.718 1.00 98.12 103 LEU A N 1
ATOM 826 C CA . LEU A 1 103 ? -1.955 10.647 2.656 1.00 98.12 103 LEU A CA 1
ATOM 827 C C . LEU A 1 103 ? -1.133 10.425 3.936 1.00 98.12 103 LEU A C 1
ATOM 829 O O . LEU A 1 103 ? -1.685 10.455 5.033 1.00 98.12 103 LEU A O 1
ATOM 833 N N . MET A 1 104 ? 0.173 10.195 3.805 1.00 97.69 104 MET A N 1
ATOM 834 C CA . MET A 1 104 ? 1.072 10.028 4.948 1.00 97.69 104 MET A CA 1
ATOM 835 C C . MET A 1 104 ? 1.068 11.272 5.844 1.00 97.69 104 MET A C 1
ATOM 837 O O . MET A 1 104 ? 0.865 11.147 7.048 1.00 97.69 104 MET A O 1
ATOM 841 N N . GLU A 1 105 ? 1.215 12.461 5.260 1.00 96.12 105 GLU A N 1
ATOM 842 C CA . GLU A 1 105 ? 1.174 13.737 5.979 1.00 96.12 105 GLU A CA 1
ATOM 843 C C . GLU A 1 105 ? -0.174 13.959 6.667 1.00 96.12 105 GLU A C 1
ATOM 845 O O . GLU A 1 105 ? -0.206 14.360 7.830 1.00 96.12 105 GLU A O 1
ATOM 850 N N . ALA A 1 106 ? -1.288 13.670 5.987 1.00 97.06 106 ALA A N 1
ATOM 851 C CA . ALA A 1 106 ? -2.624 13.807 6.561 1.00 97.06 106 ALA A CA 1
ATOM 852 C C . ALA A 1 106 ? -2.822 12.893 7.782 1.00 97.06 106 ALA A C 1
ATOM 854 O O . ALA A 1 106 ? -3.425 13.309 8.770 1.00 97.06 106 ALA A O 1
ATOM 855 N N . LEU A 1 107 ? -2.292 11.666 7.737 1.00 97.44 107 LEU A N 1
ATOM 856 C CA . LEU A 1 107 ? -2.300 10.753 8.880 1.00 97.44 107 LEU A CA 1
ATOM 857 C C . LEU A 1 107 ? -1.406 11.265 10.013 1.00 97.44 107 LEU A C 1
ATOM 859 O O . LEU A 1 107 ? -1.850 11.290 11.158 1.00 97.44 107 LEU A O 1
ATOM 863 N N . ASP A 1 108 ? -0.178 11.692 9.714 1.00 94.06 108 ASP A N 1
ATOM 864 C CA . ASP A 1 108 ? 0.784 12.152 10.723 1.00 94.06 108 ASP A CA 1
ATOM 865 C C . ASP A 1 108 ? 0.286 13.408 11.464 1.00 94.06 108 ASP A C 1
ATOM 867 O O . ASP A 1 108 ? 0.434 13.506 12.684 1.00 94.06 108 ASP A O 1
ATOM 871 N N . HIS A 1 109 ? -0.383 14.330 10.763 1.00 94.50 109 HIS A N 1
ATOM 872 C CA . HIS A 1 109 ? -0.903 15.577 11.338 1.00 94.50 109 HIS A CA 1
ATOM 873 C C . HIS A 1 109 ? -2.333 15.471 11.893 1.00 94.50 109 HIS A C 1
ATOM 875 O O . HIS A 1 109 ? -2.846 16.455 12.435 1.00 94.50 109 HIS A O 1
ATOM 881 N N . ALA A 1 110 ? -2.986 14.309 11.794 1.00 95.94 110 ALA A N 1
ATOM 882 C CA . ALA A 1 110 ? -4.361 14.131 12.251 1.00 95.94 110 ALA A CA 1
ATOM 883 C C . ALA A 1 110 ? -4.504 14.397 13.763 1.00 95.94 110 ALA A C 1
ATOM 885 O O . ALA A 1 110 ? -3.943 13.683 14.593 1.00 95.94 110 ALA A O 1
ATOM 886 N N . GLN A 1 111 ? -5.308 15.395 14.137 1.00 93.50 111 GLN A N 1
ATOM 887 C CA . GLN A 1 111 ? -5.579 15.727 15.548 1.00 93.50 111 GLN A CA 1
ATOM 888 C C . GLN A 1 111 ? -6.819 15.011 16.112 1.00 93.50 111 GLN A C 1
ATOM 890 O O . GLN A 1 111 ? -7.083 15.072 17.309 1.00 93.50 111 GLN A O 1
ATOM 895 N N . GLY A 1 112 ? -7.584 14.322 15.262 1.00 95.38 112 GLY A N 1
ATOM 896 C CA . GLY A 1 112 ? -8.796 13.603 15.647 1.00 95.38 112 GLY A CA 1
ATOM 897 C C . GLY A 1 112 ? -9.518 12.980 14.451 1.00 95.38 112 GLY A C 1
ATOM 898 O O . GLY A 1 112 ? -9.018 13.003 13.324 1.00 95.38 112 GLY A O 1
ATOM 899 N N . GLY A 1 113 ? -10.702 12.424 14.713 1.00 96.94 113 GLY A N 1
ATOM 900 C CA . GLY A 1 113 ? -11.567 11.810 13.701 1.00 96.94 113 GLY A CA 1
ATOM 901 C C . GLY A 1 113 ? -10.982 10.550 13.054 1.00 96.94 113 GLY A C 1
ATOM 902 O O . GLY A 1 113 ? -10.028 9.949 13.556 1.00 96.94 113 GLY A O 1
ATOM 903 N N . ILE A 1 114 ? -11.547 10.173 11.904 1.00 97.94 114 ILE A N 1
ATOM 904 C CA . ILE A 1 114 ? -11.201 8.943 11.179 1.00 97.94 114 ILE A CA 1
ATOM 905 C C . ILE A 1 114 ? -9.707 8.815 10.854 1.00 97.94 114 ILE A C 1
ATOM 907 O O . ILE A 1 114 ? -9.156 7.720 10.938 1.00 97.94 114 ILE A O 1
ATOM 911 N N . LEU A 1 115 ? -9.026 9.919 10.523 1.00 98.25 115 LEU A N 1
ATOM 912 C CA . LEU A 1 115 ? -7.598 9.896 10.193 1.00 98.25 115 LEU A CA 1
ATOM 913 C C . LEU A 1 115 ? -6.741 9.550 11.417 1.00 98.25 115 LEU A C 1
ATOM 915 O O . LEU A 1 115 ? -5.805 8.763 11.289 1.00 98.25 115 LEU A O 1
ATOM 919 N N . ALA A 1 116 ? -7.083 10.068 12.602 1.00 97.69 116 ALA A N 1
ATOM 920 C CA . ALA A 1 116 ? -6.387 9.722 13.841 1.00 97.69 116 ALA A CA 1
ATOM 921 C C . ALA A 1 116 ? -6.656 8.264 14.250 1.00 97.69 116 ALA A C 1
ATOM 923 O O . ALA A 1 116 ? -5.720 7.553 14.613 1.00 97.69 116 ALA A O 1
ATOM 924 N N . GLU A 1 117 ? -7.900 7.785 14.110 1.00 97.88 117 GLU A N 1
ATOM 925 C CA . GLU A 1 117 ? -8.248 6.376 14.360 1.00 97.88 117 GLU A CA 1
ATOM 926 C C . GLU A 1 117 ? -7.443 5.426 13.453 1.00 97.88 117 GLU A C 1
ATOM 928 O O . GLU A 1 117 ? -6.839 4.461 13.931 1.00 97.88 117 GLU A O 1
ATOM 933 N N . VAL A 1 118 ? -7.383 5.724 12.148 1.00 98.50 118 VAL A N 1
ATOM 934 C CA . VAL A 1 118 ? -6.595 4.960 11.168 1.00 98.50 118 VAL A CA 1
ATOM 935 C C . VAL A 1 118 ? -5.102 5.029 11.496 1.00 98.50 118 VAL A C 1
ATOM 937 O O . VAL A 1 118 ? -4.447 3.986 11.529 1.00 98.50 118 VAL A O 1
ATOM 940 N N . ARG A 1 119 ? -4.558 6.219 11.787 1.00 97.62 119 ARG A N 1
ATOM 941 C CA . ARG A 1 119 ? -3.147 6.403 12.172 1.00 97.62 119 ARG A CA 1
ATOM 942 C C . ARG A 1 119 ? -2.773 5.494 13.340 1.00 97.62 119 ARG A C 1
ATOM 944 O O . ARG A 1 119 ? -1.787 4.761 13.254 1.00 97.62 119 ARG A O 1
ATOM 951 N N . ASP A 1 120 ? -3.557 5.523 14.411 1.00 95.75 120 ASP A N 1
ATOM 952 C CA . ASP A 1 120 ? -3.234 4.824 15.654 1.00 95.75 120 ASP A CA 1
ATOM 953 C C . ASP A 1 120 ? -3.236 3.298 15.472 1.00 95.75 120 ASP A C 1
ATOM 955 O O . ASP A 1 120 ? -2.350 2.607 15.985 1.00 95.75 120 ASP A O 1
ATOM 959 N N . LEU A 1 121 ? -4.181 2.769 14.687 1.00 96.94 121 LEU A N 1
ATOM 960 C CA . LEU A 1 121 ? -4.215 1.352 14.313 1.00 96.94 121 LEU A CA 1
ATOM 961 C C . LEU A 1 121 ? -2.993 0.960 13.474 1.00 96.94 121 LEU A C 1
ATOM 963 O O . LEU A 1 121 ? -2.353 -0.056 13.739 1.00 96.94 121 LEU A O 1
ATOM 967 N N . LEU A 1 122 ? -2.616 1.764 12.480 1.00 97.44 122 LEU A N 1
ATOM 968 C CA . LEU A 1 122 ? -1.455 1.458 11.640 1.00 97.44 122 LEU A CA 1
ATOM 969 C C . LEU A 1 122 ? -0.137 1.506 12.426 1.00 97.44 122 LEU A C 1
ATOM 971 O O . LEU A 1 122 ? 0.734 0.660 12.212 1.00 97.44 122 LEU A O 1
ATOM 975 N N . VAL A 1 123 ? -0.008 2.440 13.374 1.00 95.75 123 VAL A N 1
ATOM 976 C CA . VAL A 1 123 ? 1.141 2.498 14.286 1.00 95.75 123 VAL A CA 1
ATOM 977 C C . VAL A 1 123 ? 1.226 1.227 15.132 1.00 95.75 123 VAL A C 1
ATOM 979 O O . VAL A 1 123 ? 2.288 0.606 15.166 1.00 95.75 123 VAL A O 1
ATOM 982 N N . ARG A 1 124 ? 0.124 0.785 15.754 1.00 94.25 124 ARG A N 1
ATOM 983 C CA . ARG A 1 124 ? 0.103 -0.468 16.536 1.00 94.25 124 ARG A CA 1
ATOM 984 C C . ARG A 1 124 ? 0.374 -1.706 15.683 1.00 94.25 124 ARG A C 1
ATOM 986 O O . ARG A 1 124 ? 1.033 -2.634 16.141 1.00 94.25 124 ARG A O 1
ATOM 993 N N . ARG A 1 125 ? -0.072 -1.708 14.424 1.00 93.62 125 ARG A N 1
ATOM 994 C CA . ARG A 1 125 ? 0.210 -2.791 13.469 1.00 93.62 125 ARG A CA 1
ATOM 995 C C . ARG A 1 125 ? 1.693 -2.904 13.129 1.00 93.62 125 ARG A C 1
ATOM 997 O O . ARG A 1 125 ? 2.187 -4.010 12.913 1.00 93.62 125 ARG A O 1
ATOM 1004 N N . GLY A 1 126 ? 2.364 -1.761 12.991 1.00 92.56 126 GLY A N 1
ATOM 1005 C CA . GLY A 1 126 ? 3.736 -1.681 12.498 1.00 92.56 126 GLY A CA 1
ATOM 1006 C C . GLY A 1 126 ? 4.813 -1.760 13.567 1.00 92.56 126 GLY A C 1
ATOM 1007 O O . GLY A 1 126 ? 5.944 -2.139 13.255 1.00 92.56 126 GLY A O 1
ATOM 1008 N N . TYR A 1 127 ? 4.475 -1.396 14.802 1.00 89.12 127 TYR A N 1
ATOM 1009 C CA . TYR A 1 127 ? 5.446 -1.171 15.858 1.00 89.12 127 TYR A CA 1
ATOM 1010 C C . TYR A 1 127 ? 4.986 -1.803 17.165 1.00 89.12 127 TYR A C 1
ATOM 1012 O O . TYR A 1 127 ? 3.907 -1.467 17.659 1.00 89.12 127 TYR A O 1
ATOM 1020 N N . PRO A 1 128 ? 5.829 -2.649 17.774 1.00 77.38 128 PRO A N 1
ATOM 1021 C CA . PRO A 1 128 ? 5.652 -3.032 19.162 1.00 77.38 128 PRO A CA 1
ATOM 1022 C C . PRO A 1 128 ? 5.650 -1.797 20.084 1.00 77.38 128 PRO A C 1
ATOM 1024 O O . PRO A 1 128 ? 6.110 -0.704 19.724 1.00 77.38 128 PRO A O 1
ATOM 1027 N N . THR A 1 129 ? 5.092 -1.954 21.284 1.00 73.38 129 THR A N 1
ATOM 1028 C CA . THR A 1 129 ? 4.854 -0.845 22.221 1.00 73.38 129 THR A CA 1
ATOM 1029 C C . THR A 1 129 ? 6.137 -0.171 22.720 1.00 73.38 129 THR A C 1
ATOM 1031 O O . THR A 1 129 ? 6.090 1.004 23.075 1.00 73.38 129 THR A O 1
ATOM 1034 N N . ASP A 1 130 ? 7.269 -0.874 22.693 1.00 71.69 130 ASP A N 1
ATOM 1035 C CA . ASP A 1 130 ? 8.583 -0.470 23.215 1.00 71.69 130 ASP A CA 1
ATOM 1036 C C . ASP A 1 130 ? 9.440 0.372 22.247 1.00 71.69 130 ASP A C 1
ATOM 1038 O O . ASP A 1 130 ? 10.424 0.982 22.667 1.00 71.69 130 ASP A O 1
ATOM 1042 N N . ILE A 1 131 ? 9.067 0.477 20.966 1.00 73.06 131 ILE A N 1
ATOM 1043 C CA . ILE A 1 131 ? 9.749 1.365 20.010 1.00 73.06 131 ILE A CA 1
ATOM 1044 C C . ILE A 1 131 ? 9.506 2.838 20.397 1.00 73.06 131 ILE A C 1
ATOM 1046 O O . ILE 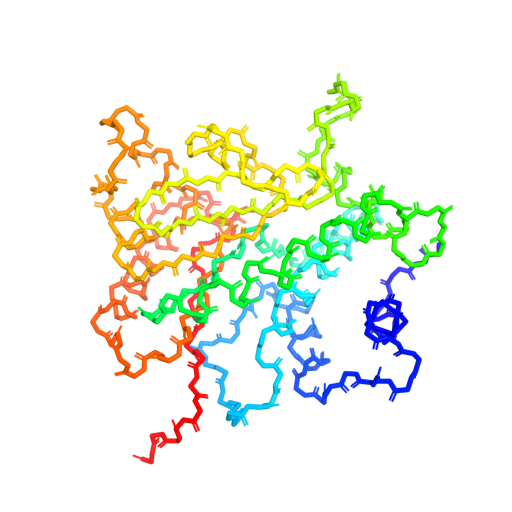A 1 131 ? 8.387 3.225 20.749 1.00 73.06 131 ILE A O 1
ATOM 1050 N N . ARG A 1 132 ? 10.530 3.695 20.272 1.00 73.62 132 ARG A N 1
ATOM 1051 C CA . ARG A 1 132 ? 10.410 5.149 20.497 1.00 73.62 132 ARG A CA 1
ATOM 1052 C C . ARG A 1 132 ? 9.389 5.768 19.542 1.00 73.62 132 ARG A C 1
ATOM 1054 O O . ARG A 1 132 ? 9.425 5.516 18.339 1.00 73.62 132 ARG A O 1
ATOM 1061 N N . ASN A 1 133 ? 8.512 6.632 20.056 1.00 73.75 133 ASN A N 1
ATOM 1062 C CA . ASN A 1 133 ? 7.446 7.247 19.253 1.00 73.75 133 ASN A CA 1
ATOM 1063 C C . ASN A 1 133 ? 7.970 8.052 18.053 1.00 73.75 133 ASN A C 1
ATOM 1065 O O . ASN A 1 133 ? 7.320 8.081 17.016 1.00 73.75 133 ASN A O 1
ATOM 1069 N N . GLU A 1 134 ? 9.167 8.631 18.152 1.00 73.31 134 GLU A N 1
ATOM 1070 C CA . GLU A 1 134 ? 9.784 9.431 17.084 1.00 73.31 134 GLU A CA 1
ATOM 1071 C C . GLU A 1 134 ? 10.105 8.609 15.819 1.00 73.31 134 GLU A C 1
ATOM 1073 O O . GLU A 1 134 ? 10.190 9.169 14.724 1.00 73.31 134 GLU A O 1
ATOM 1078 N N . GLU A 1 135 ? 10.245 7.285 15.946 1.00 74.50 135 GLU A N 1
ATOM 1079 C CA . GLU A 1 135 ? 10.531 6.358 14.840 1.00 74.50 135 GLU A CA 1
ATOM 1080 C C . GLU A 1 135 ? 9.267 5.712 14.249 1.00 74.50 135 GLU A C 1
ATOM 1082 O O . GLU A 1 135 ? 9.298 5.142 13.146 1.00 74.50 135 GLU A O 1
ATOM 1087 N N . LYS A 1 136 ? 8.144 5.805 14.972 1.00 87.88 136 LYS A N 1
ATOM 1088 C CA . LYS A 1 136 ? 6.854 5.266 14.545 1.00 87.88 136 LYS A CA 1
ATOM 1089 C C . LYS A 1 136 ? 6.260 6.164 13.462 1.00 87.88 136 LYS A C 1
ATOM 1091 O O . LYS A 1 136 ? 6.281 7.389 13.559 1.00 87.88 136 LYS A O 1
ATOM 1096 N N . ARG A 1 137 ? 5.740 5.542 12.409 1.00 91.25 137 ARG A N 1
ATOM 1097 C CA . ARG A 1 137 ? 4.986 6.202 11.335 1.00 91.25 137 ARG A CA 1
ATOM 1098 C C . ARG A 1 137 ? 3.797 5.329 10.980 1.00 91.25 137 ARG A C 1
ATOM 1100 O O . ARG A 1 137 ? 3.975 4.125 10.817 1.00 91.25 137 ARG A O 1
ATOM 1107 N N . ALA A 1 138 ? 2.609 5.911 10.851 1.00 95.56 138 ALA A N 1
ATOM 1108 C CA . ALA A 1 138 ? 1.427 5.146 10.452 1.00 95.56 138 ALA A CA 1
ATOM 1109 C C . ALA A 1 138 ? 1.582 4.575 9.036 1.00 95.56 138 ALA A C 1
ATOM 1111 O O . ALA A 1 138 ? 1.262 3.417 8.776 1.00 95.56 138 ALA A O 1
ATOM 1112 N N . LEU A 1 139 ? 2.135 5.379 8.132 1.00 97.50 139 LEU A N 1
ATOM 1113 C CA . LEU A 1 139 ? 2.412 5.000 6.758 1.00 97.50 139 LEU A CA 1
ATOM 1114 C C . LEU A 1 139 ? 3.853 5.361 6.426 1.00 97.50 139 LEU A C 1
ATOM 1116 O O . LEU A 1 139 ? 4.311 6.445 6.770 1.00 97.50 139 LEU A O 1
ATOM 1120 N N . ARG A 1 140 ? 4.575 4.473 5.743 1.00 96.25 140 ARG A N 1
ATOM 1121 C CA . ARG A 1 140 ? 5.866 4.830 5.142 1.00 96.25 140 ARG A CA 1
ATOM 1122 C C . ARG A 1 140 ? 5.767 4.808 3.632 1.00 96.25 140 ARG A C 1
ATOM 1124 O O . ARG A 1 140 ? 5.290 3.836 3.047 1.00 96.25 140 ARG A O 1
ATOM 1131 N N . VAL A 1 141 ? 6.241 5.873 3.007 1.00 97.62 141 VAL A N 1
ATOM 1132 C CA . VAL A 1 141 ? 6.193 6.044 1.557 1.00 97.62 141 VAL A CA 1
ATOM 1133 C C . VAL A 1 141 ? 7.614 6.073 1.018 1.00 97.62 141 VAL A C 1
ATOM 1135 O O . VAL A 1 141 ? 8.504 6.704 1.590 1.00 97.62 141 VAL A O 1
ATOM 1138 N N . HIS A 1 142 ? 7.849 5.357 -0.077 1.00 96.88 142 HIS A N 1
ATOM 1139 C CA . HIS A 1 142 ? 9.173 5.237 -0.673 1.00 96.88 142 HIS A CA 1
ATOM 1140 C C . HIS A 1 142 ? 9.113 5.384 -2.190 1.00 96.88 142 HIS A C 1
ATOM 1142 O O . HIS A 1 142 ? 8.283 4.763 -2.852 1.00 96.88 142 HIS A O 1
ATOM 1148 N N . LEU A 1 143 ? 10.048 6.158 -2.739 1.00 96.31 143 LEU A N 1
ATOM 1149 C CA . LEU A 1 143 ? 10.285 6.289 -4.171 1.00 96.31 143 LEU A CA 1
ATOM 1150 C C . LEU A 1 143 ? 11.390 5.324 -4.601 1.00 96.31 143 LEU A C 1
ATOM 1152 O O . LEU A 1 143 ? 12.500 5.372 -4.071 1.00 96.31 143 LEU A O 1
ATOM 1156 N N . LEU A 1 144 ? 11.114 4.479 -5.589 1.00 94.12 144 LEU A N 1
ATOM 1157 C CA . LEU A 1 144 ? 12.064 3.553 -6.203 1.00 94.12 144 LEU A CA 1
ATOM 1158 C C . LEU A 1 144 ? 12.139 3.842 -7.715 1.00 94.12 144 LEU A C 1
ATOM 1160 O O . LEU A 1 144 ? 11.589 3.107 -8.534 1.00 94.12 144 LEU A O 1
ATOM 1164 N N . ARG A 1 145 ? 12.816 4.940 -8.082 1.00 89.44 145 ARG A N 1
ATOM 1165 C CA . ARG A 1 145 ? 12.983 5.445 -9.459 1.00 89.44 145 ARG A CA 1
ATOM 1166 C C . ARG A 1 145 ? 14.338 6.138 -9.617 1.00 89.44 145 ARG A C 1
ATOM 1168 O O . ARG A 1 145 ? 14.584 7.153 -8.977 1.00 89.44 145 ARG A O 1
ATOM 1175 N N . GLY A 1 146 ? 15.223 5.630 -10.485 1.00 76.81 146 GLY A N 1
ATOM 1176 C CA . GLY A 1 146 ? 16.561 6.228 -10.688 1.00 76.81 146 GLY A CA 1
ATOM 1177 C C . GLY A 1 146 ? 17.431 6.260 -9.418 1.00 76.81 146 GLY A C 1
ATOM 1178 O O . GLY A 1 146 ? 18.358 7.056 -9.302 1.00 76.81 146 GLY A O 1
ATOM 1179 N N . GLY A 1 147 ? 17.095 5.413 -8.444 1.00 79.81 147 GLY A N 1
ATOM 1180 C CA . GLY A 1 147 ? 17.541 5.487 -7.058 1.00 79.81 147 GLY A CA 1
ATOM 1181 C C . GLY A 1 147 ? 16.384 5.177 -6.108 1.00 79.81 147 GLY A C 1
ATOM 1182 O O . GLY A 1 147 ? 15.239 5.049 -6.532 1.00 79.81 147 GLY A O 1
ATOM 1183 N N . SER A 1 148 ? 16.687 5.017 -4.824 1.00 83.69 148 SER A N 1
ATOM 1184 C CA . SER A 1 148 ? 15.678 4.802 -3.784 1.00 83.69 148 SER A CA 1
ATOM 1185 C C . SER A 1 148 ? 15.727 5.947 -2.781 1.00 83.69 148 SER A C 1
ATOM 1187 O O . SER A 1 148 ? 16.824 6.277 -2.324 1.00 83.69 148 SER A O 1
ATOM 1189 N N . ALA A 1 149 ? 14.579 6.480 -2.393 1.00 85.56 149 ALA A N 1
ATOM 1190 C CA . ALA A 1 149 ? 14.459 7.474 -1.335 1.00 85.56 149 ALA A CA 1
ATOM 1191 C C . ALA A 1 149 ? 13.228 7.169 -0.476 1.00 85.56 149 ALA A C 1
ATOM 1193 O O . ALA A 1 149 ? 12.206 6.707 -0.984 1.00 85.56 149 ALA A O 1
ATOM 1194 N N . ALA A 1 150 ? 13.334 7.399 0.829 1.00 86.19 150 ALA A N 1
ATOM 1195 C CA . ALA A 1 150 ? 12.174 7.445 1.713 1.00 86.19 150 ALA A CA 1
ATOM 1196 C C . ALA A 1 150 ? 11.581 8.855 1.702 1.00 86.19 150 ALA A C 1
ATOM 1198 O O . ALA A 1 150 ? 12.334 9.822 1.619 1.00 86.19 150 ALA A O 1
ATOM 1199 N N . VAL A 1 151 ? 10.260 8.970 1.794 1.00 85.62 151 VAL A N 1
ATOM 1200 C CA . VAL A 1 151 ? 9.609 10.254 2.060 1.00 85.62 151 VAL A CA 1
ATOM 1201 C C . VAL A 1 151 ? 9.730 10.539 3.556 1.00 85.62 151 VAL A C 1
ATOM 1203 O O . VAL A 1 151 ? 9.461 9.666 4.384 1.00 85.62 151 VAL A O 1
ATOM 1206 N N . THR A 1 152 ? 10.202 11.728 3.910 1.00 86.00 152 THR A N 1
ATOM 1207 C CA . THR A 1 152 ? 10.301 12.198 5.296 1.00 86.00 152 THR A CA 1
ATOM 1208 C C . THR A 1 152 ? 8.951 12.719 5.789 1.00 86.00 152 THR A C 1
ATOM 1210 O O . THR A 1 152 ? 8.035 12.934 5.006 1.00 86.00 152 THR A O 1
ATOM 1213 N N . GLY A 1 153 ? 8.801 12.921 7.103 1.00 78.44 153 GLY A N 1
ATOM 1214 C CA . GLY A 1 153 ? 7.517 13.354 7.686 1.00 78.44 153 GLY A CA 1
ATOM 1215 C C . GLY A 1 153 ? 7.025 14.729 7.207 1.00 78.44 153 GLY A C 1
ATOM 1216 O O . GLY A 1 153 ? 5.849 15.031 7.344 1.00 78.44 153 GLY A O 1
ATOM 1217 N N . ASP A 1 154 ? 7.911 15.542 6.628 1.00 79.62 154 ASP A N 1
ATOM 1218 C CA . ASP A 1 154 ? 7.595 16.828 5.993 1.00 79.62 154 ASP A CA 1
ATOM 1219 C C . ASP A 1 154 ? 7.269 16.706 4.489 1.00 79.62 154 ASP A C 1
ATOM 1221 O O . ASP A 1 154 ? 7.258 17.710 3.780 1.00 79.62 154 ASP A O 1
ATOM 1225 N N . GLY A 1 155 ? 7.091 15.482 3.979 1.00 79.44 155 GLY A N 1
ATOM 1226 C CA . GLY A 1 155 ? 6.768 15.218 2.575 1.00 79.44 155 GLY A CA 1
ATOM 1227 C C . GLY A 1 155 ? 7.956 15.229 1.615 1.00 79.44 155 GLY A C 1
ATOM 1228 O O . GLY A 1 155 ? 7.814 14.856 0.446 1.00 79.44 155 GLY A O 1
ATOM 1229 N N . SER A 1 156 ? 9.142 15.634 2.076 1.00 85.56 156 SER A N 1
ATOM 1230 C CA . SER A 1 156 ? 10.327 15.731 1.223 1.00 85.56 156 SER A CA 1
ATOM 1231 C C . SER A 1 156 ? 11.018 14.375 1.007 1.00 85.56 156 SER A C 1
ATOM 1233 O O . SER A 1 156 ? 10.711 13.366 1.642 1.00 85.56 156 SER A O 1
ATOM 1235 N N . LEU A 1 157 ? 11.945 14.305 0.045 1.00 88.50 157 LEU A N 1
ATOM 1236 C CA . LEU A 1 157 ? 12.717 13.086 -0.204 1.00 88.50 157 LEU A CA 1
ATOM 1237 C C . LEU A 1 157 ? 13.945 13.027 0.707 1.00 88.50 157 LEU A C 1
ATOM 1239 O O . LEU A 1 157 ? 14.896 13.800 0.577 1.00 88.50 157 LEU A O 1
ATOM 1243 N N . GLY A 1 158 ? 13.953 12.033 1.587 1.00 85.00 158 GLY A N 1
ATOM 1244 C CA . GLY A 1 158 ? 15.068 11.704 2.453 1.00 85.00 158 GLY A CA 1
ATOM 1245 C C . GLY A 1 158 ? 16.280 11.158 1.695 1.00 85.00 158 GLY A C 1
ATOM 1246 O O . GLY A 1 158 ? 16.201 10.619 0.591 1.00 85.00 158 GLY A O 1
ATOM 1247 N N . ARG A 1 159 ? 17.445 11.250 2.344 1.00 80.75 159 ARG A N 1
ATOM 1248 C CA . ARG A 1 159 ? 18.732 10.793 1.786 1.00 80.75 159 ARG A CA 1
ATOM 1249 C C . ARG A 1 159 ? 19.017 9.307 2.026 1.00 80.75 159 ARG A C 1
ATOM 1251 O O . ARG A 1 159 ? 19.957 8.762 1.446 1.00 80.75 159 ARG A O 1
ATOM 1258 N N . ARG A 1 160 ? 18.242 8.650 2.897 1.00 77.50 160 ARG A N 1
ATOM 1259 C CA . ARG A 1 160 ? 18.436 7.240 3.260 1.00 77.50 160 ARG A CA 1
ATOM 1260 C C . ARG A 1 160 ? 17.885 6.335 2.160 1.00 77.50 160 ARG A C 1
ATOM 1262 O O . ARG A 1 160 ? 16.683 6.287 1.908 1.00 77.50 160 ARG A O 1
ATOM 1269 N N . ARG A 1 161 ? 18.792 5.613 1.501 1.00 81.50 161 ARG A N 1
ATOM 1270 C CA . ARG A 1 161 ? 18.447 4.624 0.476 1.00 81.50 161 ARG A CA 1
ATOM 1271 C C . ARG A 1 161 ? 17.872 3.366 1.115 1.00 81.50 161 ARG A C 1
ATOM 1273 O O . ARG A 1 161 ? 18.318 2.956 2.180 1.00 81.50 161 ARG A O 1
ATOM 1280 N N . ASP A 1 162 ? 16.895 2.775 0.435 1.00 83.56 162 ASP A N 1
ATOM 1281 C CA . ASP A 1 162 ? 16.255 1.504 0.775 1.00 83.56 162 ASP A CA 1
ATOM 1282 C C . ASP A 1 162 ? 15.781 1.360 2.240 1.00 83.56 162 ASP A C 1
ATOM 1284 O O . ASP A 1 162 ? 15.662 0.248 2.739 1.00 83.56 162 ASP A O 1
ATOM 1288 N N . GLU A 1 163 ? 15.442 2.460 2.928 1.00 89.00 163 GLU A N 1
ATOM 1289 C CA . GLU A 1 163 ? 15.004 2.443 4.339 1.00 89.00 163 GLU A CA 1
ATOM 1290 C C . GLU A 1 163 ? 13.814 1.496 4.594 1.00 89.00 163 GLU A C 1
ATOM 1292 O O . GLU A 1 163 ? 13.700 0.881 5.653 1.00 89.00 163 GLU A O 1
ATOM 1297 N N . TRP A 1 164 ? 12.969 1.314 3.579 1.00 90.94 164 TRP A N 1
ATOM 1298 C CA . TRP A 1 164 ? 11.796 0.441 3.577 1.00 90.94 164 TRP A CA 1
ATOM 1299 C C . TRP A 1 164 ? 12.081 -0.995 4.055 1.00 90.94 164 TRP A C 1
ATOM 1301 O O . TRP A 1 164 ? 11.225 -1.618 4.691 1.00 90.94 164 TRP A O 1
ATOM 1311 N N . ILE A 1 165 ? 13.297 -1.517 3.830 1.00 92.94 165 ILE A N 1
ATOM 1312 C CA . ILE A 1 165 ? 13.671 -2.881 4.245 1.00 92.94 165 ILE A CA 1
ATOM 1313 C C . ILE A 1 165 ? 13.839 -3.037 5.761 1.00 92.94 165 ILE A C 1
ATOM 1315 O O . ILE A 1 165 ? 13.904 -4.164 6.260 1.00 92.94 165 ILE A O 1
ATOM 1319 N N . HIS A 1 166 ? 13.986 -1.930 6.493 1.00 90.44 166 HIS A N 1
ATOM 1320 C CA . HIS A 1 166 ? 14.238 -1.922 7.936 1.00 90.44 166 HIS A CA 1
ATOM 1321 C C . HIS A 1 166 ? 12.958 -1.906 8.775 1.00 90.44 166 HIS A C 1
ATOM 1323 O O . HIS A 1 166 ? 13.024 -2.174 9.969 1.00 90.44 166 HIS A O 1
ATOM 1329 N N . HIS A 1 167 ? 11.797 -1.680 8.155 1.00 91.44 167 HIS A N 1
ATOM 1330 C CA . HIS A 1 167 ? 10.506 -1.616 8.845 1.00 91.44 167 HIS A CA 1
ATOM 1331 C C . HIS A 1 167 ? 9.510 -2.640 8.281 1.00 91.44 167 HIS A C 1
ATOM 1333 O O . HIS A 1 167 ? 8.441 -2.259 7.801 1.00 91.44 167 HIS A O 1
ATOM 1339 N N . PRO A 1 168 ? 9.834 -3.948 8.294 1.00 92.38 168 PRO A N 1
ATOM 1340 C CA . PRO A 1 168 ? 9.067 -4.966 7.577 1.00 92.38 168 PRO A CA 1
ATOM 1341 C C . PRO A 1 168 ? 7.608 -5.070 8.041 1.00 92.38 168 PRO A C 1
ATOM 1343 O O . PRO A 1 168 ? 6.735 -5.286 7.205 1.00 92.38 168 PRO A O 1
ATOM 1346 N N . ALA A 1 169 ? 7.343 -4.849 9.332 1.00 92.50 169 ALA A N 1
ATOM 1347 C CA . ALA A 1 169 ? 6.000 -4.878 9.906 1.00 92.50 169 ALA A CA 1
ATOM 1348 C C . ALA A 1 169 ? 5.192 -3.592 9.658 1.00 92.50 169 ALA A C 1
ATOM 1350 O O . ALA A 1 169 ? 3.972 -3.613 9.787 1.00 92.50 169 ALA A O 1
ATOM 1351 N N . ALA A 1 170 ? 5.833 -2.479 9.289 1.00 95.12 170 ALA A N 1
ATOM 1352 C CA . ALA A 1 170 ? 5.118 -1.243 8.993 1.00 95.12 170 ALA A CA 1
ATOM 1353 C C . ALA A 1 170 ? 4.316 -1.367 7.689 1.00 95.12 170 ALA A C 1
ATOM 1355 O O . ALA A 1 170 ? 4.719 -2.063 6.744 1.00 95.12 170 ALA A O 1
ATOM 1356 N N . VAL A 1 171 ? 3.199 -0.643 7.629 1.00 98.06 171 VAL A N 1
ATOM 1357 C CA . VAL A 1 171 ? 2.419 -0.481 6.401 1.00 98.06 171 VAL A CA 1
ATOM 1358 C C . VAL A 1 171 ? 3.162 0.484 5.488 1.00 98.06 171 VAL A C 1
ATOM 1360 O O . VAL A 1 171 ? 3.596 1.553 5.924 1.00 98.06 171 VAL A O 1
ATOM 1363 N N . GLN A 1 172 ? 3.377 0.088 4.232 1.00 98.25 172 GLN A N 1
ATOM 1364 C CA . GLN A 1 172 ? 4.191 0.886 3.313 1.00 98.25 172 GLN A CA 1
ATOM 1365 C C . GLN A 1 172 ? 3.629 0.939 1.897 1.00 98.25 172 GLN A C 1
ATOM 1367 O O . GLN A 1 172 ? 3.083 -0.053 1.402 1.00 98.25 172 GLN A O 1
ATOM 1372 N N . ILE A 1 173 ? 3.884 2.070 1.240 1.00 98.56 173 ILE A N 1
ATOM 1373 C CA . ILE A 1 173 ? 3.660 2.302 -0.186 1.00 98.56 173 ILE A CA 1
ATOM 1374 C C . ILE A 1 173 ? 5.013 2.476 -0.876 1.00 98.56 173 ILE A C 1
ATOM 1376 O O . ILE A 1 173 ? 5.796 3.358 -0.521 1.00 98.56 173 ILE A O 1
ATOM 1380 N N . LEU A 1 174 ? 5.285 1.649 -1.879 1.00 98.25 174 LEU A N 1
ATOM 1381 C CA . LEU A 1 174 ? 6.443 1.772 -2.756 1.00 98.25 174 LEU A CA 1
ATOM 1382 C C . LEU A 1 174 ? 5.967 2.302 -4.113 1.00 98.25 174 LEU A C 1
ATOM 1384 O O . LEU A 1 174 ? 5.281 1.605 -4.854 1.00 98.25 174 LEU A O 1
ATOM 1388 N N . CYS A 1 175 ? 6.330 3.530 -4.458 1.00 98.12 175 CYS A N 1
ATOM 1389 C CA . CYS A 1 175 ? 6.073 4.098 -5.779 1.00 98.12 175 CYS A CA 1
ATOM 1390 C C . CYS A 1 175 ? 7.325 3.887 -6.624 1.00 98.12 175 CYS A C 1
ATOM 1392 O O . CYS A 1 175 ? 8.392 4.402 -6.282 1.00 98.12 175 CYS A O 1
ATOM 1394 N N . GLY A 1 176 ? 7.251 3.105 -7.699 1.00 96.56 176 GLY A N 1
ATOM 1395 C CA . GLY A 1 176 ? 8.470 2.740 -8.413 1.00 96.56 176 GLY A CA 1
ATOM 1396 C C . GLY A 1 176 ? 8.286 2.324 -9.857 1.00 96.56 176 GLY A C 1
ATOM 1397 O O . GLY A 1 176 ? 7.183 2.074 -10.338 1.00 96.56 176 GLY A O 1
ATOM 1398 N N . THR A 1 177 ? 9.411 2.247 -10.557 1.00 95.75 177 THR A N 1
ATOM 1399 C CA . THR A 1 177 ? 9.436 1.789 -11.943 1.00 95.75 177 THR A CA 1
ATOM 1400 C C . THR A 1 177 ? 9.564 0.259 -12.027 1.00 95.75 177 THR A C 1
ATOM 1402 O O . THR A 1 177 ? 10.110 -0.373 -11.111 1.00 95.75 177 THR A O 1
ATOM 1405 N N . PRO A 1 178 ? 9.089 -0.357 -13.130 1.00 95.38 178 PRO A N 1
ATOM 1406 C CA . PRO A 1 178 ? 9.235 -1.778 -13.439 1.00 95.38 178 PRO A CA 1
ATOM 1407 C C . PRO A 1 178 ? 10.630 -2.349 -13.155 1.00 95.38 178 PRO A C 1
ATOM 1409 O O . PRO A 1 178 ? 10.769 -3.368 -12.480 1.00 95.38 178 PRO A O 1
ATOM 1412 N N . ASP A 1 179 ? 11.673 -1.669 -13.625 1.00 92.81 179 ASP A N 1
ATOM 1413 C CA . ASP A 1 179 ? 13.072 -2.061 -13.472 1.00 92.81 179 ASP A CA 1
ATOM 1414 C C . ASP A 1 179 ? 13.537 -2.015 -12.009 1.00 92.81 179 ASP A C 1
ATOM 1416 O O . ASP A 1 179 ? 14.199 -2.940 -11.532 1.00 92.81 179 ASP A O 1
ATOM 1420 N N . MET A 1 180 ? 13.146 -0.988 -11.254 1.00 94.00 180 MET A N 1
ATOM 1421 C CA . MET A 1 180 ? 13.587 -0.795 -9.873 1.00 94.00 180 MET A CA 1
ATOM 1422 C C . MET A 1 180 ? 12.979 -1.810 -8.907 1.00 94.00 180 MET A C 1
ATOM 1424 O O . MET A 1 180 ? 13.699 -2.331 -8.048 1.00 94.00 180 MET A O 1
ATOM 1428 N N . ILE A 1 181 ? 11.683 -2.103 -9.051 1.00 95.69 181 ILE A N 1
ATOM 1429 C CA . ILE A 1 181 ? 10.989 -3.099 -8.223 1.00 95.69 181 ILE A CA 1
ATOM 1430 C C . ILE A 1 181 ? 11.310 -4.514 -8.713 1.00 95.69 181 ILE A C 1
ATOM 1432 O O . ILE A 1 181 ? 11.655 -5.383 -7.912 1.00 95.69 181 ILE A O 1
ATOM 1436 N N . GLY A 1 182 ? 11.265 -4.746 -10.028 1.00 95.31 182 GLY A N 1
ATOM 1437 C CA . GLY A 1 182 ? 11.496 -6.063 -10.617 1.00 95.31 182 GLY A CA 1
ATOM 1438 C C . GLY A 1 182 ? 12.897 -6.601 -10.368 1.00 95.31 182 GLY A C 1
ATOM 1439 O O . GLY A 1 182 ? 13.052 -7.748 -9.956 1.00 95.31 182 GLY A O 1
ATOM 1440 N N . SER A 1 183 ? 13.923 -5.764 -10.525 1.00 94.25 183 SER A N 1
ATOM 1441 C CA . SER A 1 183 ? 15.301 -6.165 -10.219 1.00 94.25 183 SER A CA 1
ATOM 1442 C C . SER A 1 183 ? 15.470 -6.576 -8.751 1.00 94.25 183 SER A C 1
ATOM 1444 O O . SER A 1 183 ? 16.142 -7.566 -8.466 1.00 94.25 183 SER A O 1
ATOM 1446 N N . ARG A 1 184 ? 14.825 -5.869 -7.810 1.00 95.06 184 ARG A N 1
ATOM 1447 C CA . ARG A 1 184 ? 14.856 -6.191 -6.372 1.00 95.06 184 ARG A CA 1
ATOM 1448 C C . ARG A 1 184 ? 14.139 -7.504 -6.065 1.00 95.06 184 ARG A C 1
ATOM 1450 O O . ARG A 1 184 ? 14.674 -8.291 -5.291 1.00 95.06 184 ARG A O 1
ATOM 1457 N N . LEU A 1 185 ? 12.992 -7.762 -6.699 1.00 95.94 185 LEU A N 1
ATOM 1458 C CA . LEU A 1 185 ? 12.277 -9.038 -6.574 1.00 95.94 185 LEU A CA 1
ATOM 1459 C C . LEU A 1 185 ? 13.132 -10.218 -7.068 1.00 95.94 185 LEU A C 1
ATOM 1461 O O . LEU A 1 185 ? 13.101 -11.294 -6.483 1.00 95.94 185 LEU A O 1
ATOM 1465 N N . LEU A 1 186 ? 13.936 -10.007 -8.114 1.00 94.56 186 LEU A N 1
ATOM 1466 C CA . LEU A 1 186 ? 14.787 -11.026 -8.737 1.00 94.56 186 LEU A CA 1
ATOM 1467 C C . LEU A 1 186 ? 16.198 -11.126 -8.130 1.00 94.56 186 LEU A C 1
ATOM 1469 O O . LEU A 1 186 ? 17.114 -11.613 -8.792 1.00 94.56 186 LEU A O 1
ATOM 1473 N N . HIS A 1 187 ? 16.402 -10.655 -6.895 1.00 91.69 187 HIS A N 1
ATOM 1474 C CA . HIS A 1 187 ? 17.706 -10.664 -6.212 1.00 91.69 187 HIS A CA 1
ATOM 1475 C C . HIS A 1 187 ? 18.826 -9.899 -6.946 1.00 91.69 187 HIS A C 1
ATOM 1477 O O . HIS A 1 187 ? 20.005 -10.126 -6.695 1.00 91.69 187 HIS A O 1
ATOM 1483 N N . ARG A 1 188 ? 18.489 -8.969 -7.843 1.00 88.38 188 ARG A N 1
ATOM 1484 C CA . ARG A 1 188 ? 19.449 -8.174 -8.630 1.00 88.38 188 ARG A CA 1
ATOM 1485 C C . ARG A 1 188 ? 19.180 -6.677 -8.552 1.00 88.38 188 ARG A C 1
ATOM 1487 O O . ARG A 1 188 ? 19.372 -5.962 -9.528 1.00 88.38 188 ARG A O 1
ATOM 1494 N N . GLY A 1 189 ? 18.693 -6.207 -7.406 1.00 81.62 189 GLY A N 1
ATOM 1495 C CA . G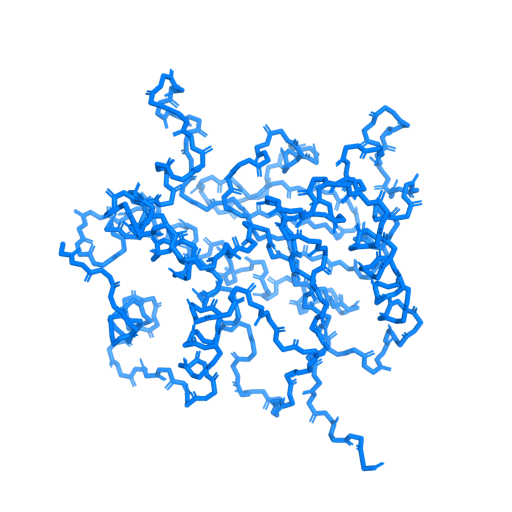LY A 1 189 ? 18.199 -4.840 -7.279 1.00 81.62 189 GLY A CA 1
ATOM 1496 C C . GLY A 1 189 ? 19.209 -3.778 -7.731 1.00 81.62 189 GLY A C 1
ATOM 1497 O O . GLY A 1 189 ? 20.386 -3.813 -7.364 1.00 81.62 189 GLY A O 1
ATOM 1498 N N . TYR A 1 190 ? 18.736 -2.796 -8.495 1.00 77.38 190 TYR A N 1
ATOM 1499 C CA . TYR A 1 190 ? 19.553 -1.644 -8.871 1.00 77.38 190 TYR A CA 1
ATOM 1500 C C . TYR A 1 190 ? 19.903 -0.784 -7.655 1.00 77.38 190 TYR A C 1
ATOM 1502 O O . TYR A 1 190 ? 19.021 -0.360 -6.897 1.00 77.38 190 TYR A O 1
ATOM 1510 N N . GLY A 1 191 ? 21.196 -0.491 -7.498 1.00 75.12 191 GLY A N 1
ATOM 1511 C CA . GLY A 1 191 ? 21.706 0.371 -6.432 1.00 75.12 191 GLY A CA 1
ATOM 1512 C C . GLY A 1 191 ? 21.642 -0.237 -5.028 1.00 75.12 191 GLY A C 1
ATOM 1513 O O . GLY A 1 191 ? 21.834 0.504 -4.068 1.00 75.12 191 GLY A O 1
ATOM 1514 N N . VAL A 1 192 ? 21.388 -1.548 -4.898 1.00 80.00 192 VAL A N 1
ATOM 1515 C CA . VAL A 1 192 ? 21.458 -2.273 -3.617 1.00 80.00 192 VAL A CA 1
ATOM 1516 C C . VAL A 1 192 ? 22.715 -3.130 -3.524 1.00 80.00 192 VAL A C 1
ATOM 1518 O O . VAL A 1 192 ? 23.182 -3.703 -4.507 1.00 80.00 192 VAL A O 1
ATOM 1521 N N . THR A 1 193 ? 23.245 -3.254 -2.310 1.00 82.38 193 THR A N 1
ATOM 1522 C CA . THR A 1 193 ? 24.371 -4.148 -2.013 1.00 82.38 193 THR A CA 1
ATOM 1523 C C . THR A 1 193 ? 23.953 -5.619 -2.093 1.00 82.38 193 THR A C 1
ATOM 1525 O O . THR A 1 193 ? 22.796 -5.957 -1.837 1.00 82.38 193 THR A O 1
ATOM 1528 N N . SER A 1 194 ? 24.900 -6.525 -2.343 1.00 83.25 194 SER A N 1
ATOM 1529 C CA . SER A 1 194 ? 24.639 -7.975 -2.327 1.00 83.25 194 SER A CA 1
ATOM 1530 C C . SER A 1 194 ? 24.053 -8.468 -0.997 1.00 83.25 194 SER A C 1
ATOM 1532 O O . SER A 1 194 ? 23.214 -9.361 -0.983 1.00 83.25 194 SER A O 1
ATOM 1534 N N . ARG A 1 195 ? 24.422 -7.839 0.129 1.00 85.25 195 ARG A N 1
ATOM 1535 C CA . ARG A 1 195 ? 23.904 -8.178 1.468 1.00 85.25 195 ARG A CA 1
ATOM 1536 C C . ARG A 1 195 ? 22.435 -7.795 1.672 1.00 85.25 195 ARG A C 1
ATOM 1538 O O . ARG A 1 195 ? 21.760 -8.402 2.498 1.00 85.25 195 ARG A O 1
ATOM 1545 N N . THR A 1 196 ? 21.929 -6.795 0.951 1.00 86.62 196 THR A N 1
ATOM 1546 C CA . THR A 1 196 ? 20.540 -6.326 1.085 1.00 86.62 196 THR A CA 1
ATOM 1547 C C . THR A 1 196 ? 19.598 -6.950 0.056 1.00 86.62 196 THR A C 1
ATOM 1549 O O . THR A 1 196 ? 18.398 -7.021 0.318 1.00 86.62 196 THR A O 1
ATOM 1552 N N . GLN A 1 197 ? 20.118 -7.479 -1.058 1.00 90.62 197 GLN A N 1
ATOM 1553 C CA . GLN A 1 197 ? 19.327 -8.128 -2.113 1.00 90.62 197 GLN A CA 1
ATOM 1554 C C . GLN A 1 197 ? 18.371 -9.222 -1.594 1.00 90.62 197 GLN A C 1
ATOM 1556 O O . GLN A 1 197 ? 17.190 -9.154 -1.941 1.00 90.62 197 GLN A O 1
ATOM 1561 N N . PRO A 1 198 ? 18.787 -10.179 -0.732 1.00 92.50 198 PRO A N 1
ATOM 1562 C CA . PRO A 1 198 ? 17.870 -11.199 -0.216 1.00 92.50 198 PRO A CA 1
ATOM 1563 C C . PRO A 1 198 ? 16.744 -10.618 0.643 1.00 92.50 198 PRO A C 1
ATOM 1565 O O . PRO A 1 198 ? 15.613 -11.089 0.568 1.00 92.50 198 PRO A O 1
ATOM 1568 N N . ARG A 1 199 ? 17.028 -9.564 1.423 1.00 93.44 199 ARG A N 1
ATOM 1569 C CA . ARG A 1 199 ? 16.018 -8.886 2.249 1.00 93.44 199 ARG A CA 1
ATOM 1570 C C . ARG A 1 199 ? 14.979 -8.193 1.378 1.00 93.44 199 ARG A C 1
ATOM 1572 O O . ARG A 1 199 ? 13.788 -8.359 1.614 1.00 93.44 199 ARG A O 1
ATOM 1579 N N . SER A 1 200 ? 15.415 -7.460 0.352 1.00 93.75 200 SER A N 1
ATOM 1580 C CA . SER A 1 200 ? 14.496 -6.817 -0.589 1.00 93.75 200 SER A CA 1
ATOM 1581 C C . SER A 1 200 ? 13.641 -7.839 -1.339 1.00 93.75 200 SER A C 1
ATOM 1583 O O . SER A 1 200 ? 12.430 -7.667 -1.415 1.00 93.75 200 SER A O 1
ATOM 1585 N N . ALA A 1 201 ? 14.247 -8.914 -1.848 1.00 95.06 201 ALA A N 1
ATOM 1586 C CA . ALA A 1 201 ? 13.523 -9.965 -2.556 1.00 95.06 201 ALA A CA 1
ATOM 1587 C C . ALA A 1 201 ? 12.499 -10.664 -1.651 1.00 95.06 201 ALA A C 1
ATOM 1589 O O . ALA A 1 201 ? 11.350 -10.831 -2.049 1.00 95.06 201 ALA A O 1
ATOM 1590 N N . GLY A 1 202 ? 12.873 -10.988 -0.407 1.00 94.62 202 GLY A N 1
ATOM 1591 C CA . GLY A 1 202 ? 11.952 -11.550 0.581 1.00 94.62 202 GLY A CA 1
ATOM 1592 C C . GLY A 1 202 ? 10.773 -10.620 0.873 1.00 94.62 202 GLY A C 1
ATOM 1593 O O . GLY A 1 202 ? 9.624 -11.038 0.787 1.00 94.62 202 GLY A O 1
ATOM 1594 N N . LEU A 1 203 ? 11.030 -9.336 1.130 1.00 95.56 203 LEU A N 1
ATOM 1595 C CA . LEU A 1 203 ? 9.974 -8.361 1.434 1.00 95.56 203 LEU A CA 1
ATOM 1596 C C . LEU A 1 203 ? 9.087 -7.991 0.238 1.00 95.56 203 LEU A C 1
ATOM 1598 O O . LEU A 1 203 ? 8.012 -7.437 0.442 1.00 95.56 203 LEU A O 1
ATOM 1602 N N . LEU A 1 204 ? 9.531 -8.247 -0.994 1.00 96.69 204 LEU A N 1
ATOM 1603 C CA . LEU A 1 204 ? 8.701 -8.102 -2.195 1.00 96.69 204 LEU A CA 1
ATOM 1604 C C . LEU A 1 204 ? 8.020 -9.420 -2.594 1.00 96.69 204 LEU A C 1
ATOM 1606 O O . LEU A 1 204 ? 7.029 -9.388 -3.318 1.00 96.69 204 LEU A O 1
ATOM 1610 N N . GLY A 1 205 ? 8.538 -10.565 -2.148 1.00 96.44 205 GLY A N 1
ATOM 1611 C CA . GLY A 1 205 ? 7.981 -11.895 -2.400 1.00 96.44 205 GLY A CA 1
ATOM 1612 C C . GLY A 1 205 ? 6.892 -12.319 -1.410 1.00 96.44 205 GLY A C 1
ATOM 1613 O O . GLY A 1 205 ? 6.124 -13.230 -1.720 1.00 96.44 205 GLY A O 1
ATOM 1614 N N . TYR A 1 206 ? 6.806 -11.662 -0.249 1.00 95.81 206 TYR A N 1
ATOM 1615 C CA . TYR A 1 206 ? 5.864 -11.965 0.835 1.00 95.81 206 TYR A CA 1
ATOM 1616 C C . TYR A 1 206 ? 5.328 -10.683 1.483 1.00 95.81 206 TYR A C 1
ATOM 1618 O O . TYR A 1 206 ? 5.991 -9.650 1.461 1.00 95.81 206 TYR A O 1
ATOM 1626 N N . ASP A 1 207 ? 4.130 -10.762 2.066 1.00 96.31 207 ASP A N 1
ATOM 1627 C CA . ASP A 1 207 ? 3.408 -9.650 2.710 1.00 96.31 207 ASP A CA 1
ATOM 1628 C C . ASP A 1 207 ? 3.260 -8.405 1.814 1.00 96.31 207 ASP A C 1
ATOM 1630 O O . ASP A 1 207 ? 3.213 -7.262 2.278 1.00 96.31 207 ASP A O 1
ATOM 1634 N N . HIS A 1 208 ? 3.200 -8.638 0.500 1.00 98.12 208 HIS A N 1
ATOM 1635 C CA . HIS A 1 208 ? 3.296 -7.609 -0.524 1.00 98.12 208 HIS A CA 1
ATOM 1636 C C . HIS A 1 208 ? 2.268 -7.810 -1.639 1.00 98.12 208 HIS A C 1
ATOM 1638 O O . HIS A 1 208 ? 2.056 -8.921 -2.127 1.00 98.12 208 HIS A O 1
ATOM 1644 N N . VAL A 1 209 ? 1.666 -6.707 -2.077 1.00 98.38 209 VAL A N 1
ATOM 1645 C CA . VAL A 1 209 ? 0.910 -6.610 -3.320 1.00 98.38 209 VAL A CA 1
ATOM 1646 C C . VAL A 1 209 ? 1.634 -5.693 -4.305 1.00 98.38 209 VAL A C 1
ATOM 1648 O O . VAL A 1 209 ? 1.988 -4.563 -3.984 1.00 98.38 209 VAL A O 1
ATOM 1651 N N . ALA A 1 210 ? 1.814 -6.171 -5.532 1.00 98.44 210 ALA A N 1
ATOM 1652 C CA . ALA A 1 210 ? 2.286 -5.381 -6.658 1.00 98.44 210 ALA A CA 1
ATOM 1653 C C . ALA A 1 210 ? 1.107 -5.024 -7.570 1.00 98.44 210 ALA A C 1
ATOM 1655 O O . ALA A 1 210 ? 0.542 -5.902 -8.228 1.00 98.44 210 ALA A O 1
ATOM 1656 N N . VAL A 1 211 ? 0.762 -3.738 -7.631 1.00 97.81 211 VAL A N 1
ATOM 1657 C CA . VAL A 1 211 ? -0.159 -3.184 -8.627 1.00 97.81 211 VAL A CA 1
ATOM 1658 C C . VAL A 1 211 ? 0.678 -2.652 -9.784 1.00 97.81 211 VAL A C 1
ATOM 1660 O O . VAL A 1 211 ? 1.395 -1.664 -9.642 1.00 97.81 211 VAL A O 1
ATOM 1663 N N . LEU A 1 212 ? 0.615 -3.336 -10.924 1.00 96.75 212 LEU A N 1
ATOM 1664 C CA . LEU A 1 212 ? 1.267 -2.903 -12.155 1.00 96.75 212 LEU A CA 1
ATOM 1665 C C . LEU A 1 212 ? 0.272 -2.050 -12.938 1.00 96.75 212 LEU A C 1
ATOM 1667 O O . LEU A 1 212 ? -0.641 -2.602 -13.554 1.00 96.75 212 LEU A O 1
ATOM 1671 N N . ASP A 1 213 ? 0.431 -0.731 -12.893 1.00 93.12 213 ASP A N 1
ATOM 1672 C CA . ASP A 1 213 ? -0.339 0.190 -13.726 1.00 93.12 213 ASP A CA 1
ATOM 1673 C C . ASP A 1 213 ? 0.248 0.250 -15.136 1.00 93.12 213 ASP A C 1
ATOM 1675 O O . ASP A 1 213 ? 1.439 0.016 -15.359 1.00 93.12 213 ASP A O 1
ATOM 1679 N N . GLU A 1 214 ? -0.621 0.496 -16.112 1.00 90.31 214 GLU A N 1
ATOM 1680 C CA . GLU A 1 214 ? -0.309 0.360 -17.534 1.00 90.31 214 GLU A CA 1
ATOM 1681 C C . GLU A 1 214 ? 0.324 -1.007 -17.860 1.00 90.31 214 GLU A C 1
ATOM 1683 O O . GLU A 1 214 ? 1.247 -1.108 -18.669 1.00 90.31 214 GLU A O 1
ATOM 1688 N N . ALA A 1 215 ? -0.177 -2.089 -17.245 1.00 87.56 215 ALA A N 1
ATOM 1689 C CA . ALA A 1 215 ? 0.431 -3.424 -17.332 1.00 87.56 215 ALA A CA 1
ATOM 1690 C C . ALA A 1 215 ? 0.661 -3.924 -18.775 1.00 87.56 215 ALA A C 1
ATOM 1692 O O . ALA A 1 215 ? 1.556 -4.735 -19.028 1.00 87.56 215 ALA A O 1
ATOM 1693 N N . HIS A 1 216 ? -0.110 -3.413 -19.741 1.00 87.88 216 HIS A N 1
ATOM 1694 C CA . HIS A 1 216 ? 0.062 -3.689 -21.166 1.00 87.88 216 HIS A CA 1
ATOM 1695 C C . HIS A 1 216 ? 1.433 -3.252 -21.718 1.00 87.88 216 HIS A C 1
ATOM 1697 O O . HIS A 1 216 ? 1.896 -3.865 -22.678 1.00 87.88 216 HIS A O 1
ATOM 1703 N N . LEU A 1 217 ? 2.097 -2.271 -21.096 1.00 88.94 217 LEU A N 1
ATOM 1704 C CA . LEU A 1 217 ? 3.451 -1.807 -21.428 1.00 88.94 217 LEU A CA 1
ATOM 1705 C C . LEU A 1 217 ? 4.558 -2.625 -20.746 1.00 88.94 217 LEU A C 1
ATOM 1707 O O . LEU A 1 217 ? 5.738 -2.395 -20.988 1.00 88.94 217 LEU A O 1
ATOM 1711 N N . SER A 1 218 ? 4.217 -3.563 -19.857 1.00 89.56 218 SER A N 1
ATOM 1712 C CA . SER A 1 218 ? 5.187 -4.338 -19.066 1.00 89.56 218 SER A CA 1
ATOM 1713 C C . SER A 1 218 ? 4.758 -5.800 -18.884 1.00 89.56 218 SER A C 1
ATOM 1715 O O . SER A 1 218 ? 4.931 -6.389 -17.817 1.00 89.56 218 SER A O 1
ATOM 1717 N N . ARG A 1 219 ? 4.222 -6.418 -19.947 1.00 92.12 219 ARG A N 1
ATOM 1718 C CA . ARG A 1 219 ? 3.671 -7.791 -19.920 1.00 92.12 219 ARG A CA 1
ATOM 1719 C C . ARG A 1 219 ? 4.665 -8.840 -19.409 1.00 92.12 219 ARG A C 1
ATOM 1721 O O . ARG A 1 219 ? 4.313 -9.657 -18.567 1.00 92.12 219 ARG A O 1
ATOM 1728 N N . GLN A 1 220 ? 5.923 -8.778 -19.846 1.00 93.25 220 GLN A N 1
ATOM 1729 C CA . GLN A 1 220 ? 6.961 -9.713 -19.389 1.00 93.25 220 GLN A CA 1
ATOM 1730 C C . GLN A 1 220 ? 7.242 -9.585 -17.885 1.00 93.25 220 GLN A C 1
ATOM 1732 O O . GLN A 1 220 ? 7.461 -10.590 -17.202 1.00 93.25 220 GLN A O 1
ATOM 1737 N N . LEU A 1 221 ? 7.204 -8.359 -17.350 1.00 93.62 221 LEU A N 1
ATOM 1738 C CA . LEU A 1 221 ? 7.344 -8.138 -15.915 1.00 93.62 221 LEU A CA 1
ATOM 1739 C C . LEU A 1 221 ? 6.145 -8.721 -15.163 1.00 93.62 221 LEU A C 1
ATOM 1741 O O . LEU A 1 221 ? 6.339 -9.425 -14.176 1.00 93.62 221 LEU A O 1
ATOM 1745 N N . LEU A 1 222 ? 4.926 -8.483 -15.655 1.00 96.19 222 LEU A N 1
ATOM 1746 C CA . LEU A 1 222 ? 3.704 -9.044 -15.078 1.00 96.19 222 LEU A CA 1
ATOM 1747 C C . LEU A 1 222 ? 3.770 -10.576 -14.999 1.00 96.19 222 LEU A C 1
ATOM 1749 O O . LEU A 1 222 ? 3.509 -11.154 -13.943 1.00 96.19 222 LEU A O 1
ATOM 1753 N N . ASP A 1 223 ? 4.168 -11.234 -16.087 1.00 96.75 223 ASP A N 1
ATOM 1754 C CA . ASP A 1 223 ? 4.318 -12.690 -16.127 1.00 96.75 223 ASP A CA 1
ATOM 1755 C C . ASP A 1 223 ? 5.391 -13.181 -15.158 1.00 96.75 223 ASP A C 1
ATOM 1757 O O . ASP A 1 223 ? 5.206 -14.193 -14.476 1.00 96.75 223 ASP A O 1
ATOM 1761 N N . THR A 1 224 ? 6.496 -12.443 -15.051 1.00 97.06 224 THR A N 1
ATOM 1762 C CA . THR A 1 224 ? 7.564 -12.734 -14.092 1.00 97.06 224 THR A CA 1
ATOM 1763 C C . THR A 1 224 ? 7.054 -12.638 -12.657 1.00 97.06 224 THR A C 1
ATOM 1765 O O . THR A 1 224 ? 7.243 -13.571 -11.880 1.00 97.06 224 THR A O 1
ATOM 1768 N N . PHE A 1 225 ? 6.335 -11.570 -12.307 1.00 97.75 225 PHE A N 1
ATOM 1769 C CA . PHE A 1 225 ? 5.765 -11.380 -10.971 1.00 97.75 225 PHE A CA 1
ATOM 1770 C C . PHE A 1 225 ? 4.754 -12.477 -10.642 1.00 97.75 225 PHE A C 1
ATOM 1772 O O . PHE A 1 225 ? 4.784 -13.034 -9.546 1.00 97.75 225 PHE A O 1
ATOM 1779 N N . ARG A 1 226 ? 3.901 -12.858 -11.601 1.00 97.25 226 ARG A N 1
ATOM 1780 C CA . ARG A 1 226 ? 2.956 -13.976 -11.444 1.00 97.25 226 ARG A CA 1
ATOM 1781 C C . ARG A 1 226 ? 3.670 -15.315 -11.247 1.00 97.25 226 ARG A C 1
ATOM 1783 O O . ARG A 1 226 ? 3.211 -16.136 -10.457 1.00 97.25 226 ARG A O 1
ATOM 1790 N N . ARG A 1 227 ? 4.794 -15.555 -11.931 1.00 96.88 227 ARG A N 1
ATOM 1791 C CA . ARG A 1 227 ? 5.624 -16.756 -11.714 1.00 96.88 227 ARG A CA 1
ATOM 1792 C C . ARG A 1 227 ? 6.235 -16.762 -10.315 1.00 96.88 227 ARG A C 1
ATOM 1794 O O . ARG A 1 227 ? 6.092 -17.766 -9.624 1.00 96.88 227 ARG A O 1
ATOM 1801 N N . VAL A 1 228 ? 6.835 -15.650 -9.887 1.00 95.88 228 VAL A N 1
ATOM 1802 C CA . VAL A 1 228 ? 7.415 -15.513 -8.541 1.00 95.88 228 VAL A CA 1
ATOM 1803 C C . VAL A 1 228 ? 6.344 -15.696 -7.466 1.00 95.88 228 VAL A C 1
ATOM 1805 O O . VAL A 1 228 ? 6.539 -16.497 -6.562 1.00 95.88 228 VAL A O 1
ATOM 1808 N N . SER A 1 229 ? 5.178 -15.062 -7.615 1.00 96.19 229 SER A N 1
ATOM 1809 C CA . SER A 1 229 ? 4.012 -15.242 -6.737 1.00 96.19 229 SER A CA 1
ATOM 1810 C C . SER A 1 229 ? 3.646 -16.720 -6.548 1.00 96.19 229 SER A C 1
ATOM 1812 O O . SER A 1 229 ? 3.551 -17.195 -5.415 1.00 96.19 229 SER A O 1
ATOM 1814 N N . ARG A 1 230 ? 3.534 -17.486 -7.646 1.00 95.12 230 ARG A N 1
ATOM 1815 C CA . ARG A 1 230 ? 3.260 -18.934 -7.586 1.00 95.12 230 ARG A CA 1
ATOM 1816 C C . ARG A 1 230 ? 4.376 -19.725 -6.904 1.00 95.12 230 ARG A C 1
ATOM 1818 O O . ARG A 1 230 ? 4.077 -20.657 -6.167 1.00 95.12 230 ARG A O 1
ATOM 1825 N N . MET A 1 231 ? 5.641 -19.389 -7.155 1.00 93.06 231 MET A N 1
ATOM 1826 C CA . MET A 1 231 ? 6.783 -20.065 -6.526 1.00 93.06 231 MET A CA 1
ATOM 1827 C C . MET A 1 231 ? 6.822 -19.804 -5.017 1.00 93.06 231 MET A C 1
ATOM 1829 O O . MET A 1 231 ? 6.900 -20.754 -4.240 1.00 93.06 231 MET A O 1
ATOM 1833 N N . CYS A 1 232 ? 6.687 -18.540 -4.605 1.00 90.94 232 CYS A N 1
ATOM 1834 C CA . CYS A 1 232 ? 6.603 -18.131 -3.204 1.00 90.94 232 CYS A CA 1
ATOM 1835 C C . CYS A 1 232 ? 5.453 -18.847 -2.487 1.00 90.94 232 CYS A C 1
ATOM 1837 O O . CYS A 1 232 ? 5.667 -19.408 -1.418 1.00 90.94 232 CYS A O 1
ATOM 1839 N N . GLY A 1 233 ? 4.269 -18.893 -3.110 1.00 89.81 233 GLY A N 1
ATOM 1840 C CA . GLY A 1 233 ? 3.087 -19.575 -2.574 1.00 89.81 233 GLY A CA 1
ATOM 1841 C C . GLY A 1 233 ? 3.200 -21.099 -2.484 1.00 89.81 233 GLY A C 1
ATOM 1842 O O . GLY A 1 233 ? 2.502 -21.707 -1.684 1.00 89.81 233 GLY A O 1
ATOM 1843 N N . ARG A 1 234 ? 4.048 -21.734 -3.304 1.00 89.94 234 ARG A N 1
ATOM 1844 C CA . ARG A 1 234 ? 4.166 -23.201 -3.352 1.00 89.94 234 ARG A CA 1
ATOM 1845 C C . ARG A 1 234 ? 5.270 -23.745 -2.451 1.00 89.94 234 ARG A C 1
ATOM 1847 O O . ARG A 1 234 ? 5.143 -24.863 -1.964 1.00 89.94 234 ARG A O 1
ATOM 1854 N N . TRP A 1 235 ? 6.379 -23.021 -2.309 1.00 83.75 235 TRP A N 1
ATOM 1855 C CA . TRP A 1 235 ? 7.621 -23.585 -1.763 1.00 83.75 235 TRP A CA 1
ATOM 1856 C C . TRP A 1 235 ? 8.041 -23.017 -0.410 1.00 83.75 235 TRP A C 1
ATOM 1858 O O . TRP A 1 235 ? 8.977 -23.547 0.183 1.00 83.75 235 TRP A O 1
ATOM 1868 N N . ASN A 1 236 ? 7.380 -21.972 0.095 1.00 83.25 236 ASN A N 1
ATOM 1869 C CA . ASN A 1 236 ? 7.697 -21.419 1.407 1.00 83.25 236 ASN A CA 1
ATOM 1870 C C . ASN A 1 236 ? 6.601 -21.756 2.434 1.00 83.25 236 ASN A C 1
ATOM 1872 O O . ASN A 1 236 ? 5.490 -21.236 2.309 1.00 83.25 236 ASN A O 1
ATOM 1876 N N . PRO A 1 237 ? 6.896 -22.558 3.475 1.00 83.38 237 PRO A N 1
ATOM 1877 C CA . PRO A 1 237 ? 5.920 -22.904 4.509 1.00 83.38 237 PRO A CA 1
ATOM 1878 C C . PRO A 1 237 ? 5.418 -21.688 5.302 1.00 83.38 237 PRO A C 1
ATOM 1880 O O . PRO A 1 237 ? 4.297 -21.717 5.799 1.00 83.38 237 PRO A O 1
ATOM 1883 N N . ALA A 1 238 ? 6.173 -20.581 5.340 1.00 84.06 238 ALA A N 1
ATOM 1884 C CA . ALA A 1 238 ? 5.720 -19.329 5.954 1.00 84.06 238 ALA A CA 1
ATOM 1885 C C . ALA A 1 238 ? 4.448 -18.762 5.296 1.00 84.06 238 ALA A C 1
ATOM 1887 O O . ALA A 1 238 ? 3.797 -17.892 5.868 1.00 84.06 238 ALA A O 1
ATOM 1888 N N . THR A 1 239 ? 4.066 -19.256 4.111 1.00 86.19 239 THR A N 1
ATOM 1889 C CA . THR A 1 239 ? 2.830 -18.845 3.434 1.00 86.19 239 THR A CA 1
ATOM 1890 C C . THR A 1 239 ? 1.544 -19.324 4.097 1.00 86.19 239 THR A C 1
ATOM 1892 O O . THR A 1 239 ? 0.474 -18.826 3.751 1.00 86.19 239 THR A O 1
ATOM 1895 N N . ALA A 1 240 ? 1.645 -20.208 5.096 1.00 85.38 240 ALA A N 1
ATOM 1896 C CA . ALA A 1 240 ? 0.549 -20.495 6.016 1.00 85.38 240 ALA A CA 1
ATOM 1897 C C . ALA A 1 240 ? 0.173 -19.271 6.876 1.00 85.38 240 ALA A C 1
ATOM 1899 O O . ALA A 1 240 ? -0.991 -19.096 7.219 1.00 85.38 240 ALA A O 1
ATOM 1900 N N . GLU A 1 241 ? 1.140 -18.399 7.182 1.00 86.12 241 GLU A N 1
ATOM 1901 C CA . GLU A 1 241 ? 0.952 -17.250 8.079 1.00 86.12 241 GLU A CA 1
ATOM 1902 C C . GLU A 1 241 ? 1.098 -15.894 7.380 1.00 86.12 241 GLU A C 1
ATOM 1904 O O . GLU A 1 241 ? 0.540 -14.889 7.822 1.00 86.12 241 GLU A O 1
ATOM 1909 N N . VAL A 1 242 ? 1.873 -15.826 6.299 1.00 90.19 242 VAL A N 1
ATOM 1910 C CA . VAL A 1 242 ? 2.201 -14.582 5.598 1.00 90.19 242 VAL A CA 1
ATOM 1911 C C . VAL A 1 242 ? 1.814 -14.716 4.129 1.00 90.19 242 VAL A C 1
ATOM 1913 O O . VAL A 1 242 ? 2.320 -15.605 3.451 1.00 90.19 242 VAL A O 1
ATOM 1916 N N . PRO A 1 243 ? 0.965 -13.833 3.575 1.00 93.12 243 PRO A N 1
ATOM 1917 C CA . PRO A 1 243 ? 0.554 -13.975 2.186 1.00 93.12 243 PRO A CA 1
ATOM 1918 C C . PRO A 1 243 ? 1.769 -13.890 1.253 1.00 93.12 243 PRO A C 1
ATOM 1920 O O . PRO A 1 243 ? 2.616 -13.007 1.391 1.00 93.12 243 PRO A O 1
ATOM 1923 N N . ALA A 1 244 ? 1.847 -14.798 0.279 1.00 96.12 244 ALA A N 1
ATOM 1924 C CA . ALA A 1 244 ? 2.782 -14.660 -0.833 1.00 96.12 244 ALA A CA 1
ATOM 1925 C C . ALA A 1 244 ? 2.473 -13.389 -1.644 1.00 96.12 244 ALA A C 1
ATOM 1927 O O . ALA A 1 244 ? 1.373 -12.837 -1.551 1.00 96.12 244 ALA A O 1
ATOM 1928 N N . LEU A 1 245 ? 3.432 -12.956 -2.469 1.00 97.81 245 LEU A N 1
ATOM 1929 C CA . LEU A 1 245 ? 3.276 -11.838 -3.397 1.00 97.81 245 LEU A CA 1
ATOM 1930 C C . LEU A 1 245 ? 1.939 -11.938 -4.138 1.00 97.81 245 LEU A C 1
ATOM 1932 O O . LEU A 1 245 ? 1.682 -12.911 -4.849 1.00 97.81 245 LEU A O 1
ATOM 1936 N N . GLN A 1 246 ? 1.115 -10.908 -4.013 1.00 98.00 246 GLN A N 1
ATOM 1937 C CA . GLN A 1 246 ? -0.106 -10.750 -4.792 1.00 98.00 246 GLN A CA 1
ATOM 1938 C C . GLN A 1 246 ? 0.168 -9.817 -5.968 1.00 98.00 246 GLN A C 1
ATOM 1940 O O . GLN A 1 246 ? 0.894 -8.835 -5.833 1.00 98.00 246 GLN A O 1
ATOM 1945 N N . VAL A 1 247 ? -0.384 -10.127 -7.140 1.00 98.25 247 VAL A N 1
ATOM 1946 C CA . VAL A 1 247 ? -0.088 -9.390 -8.375 1.00 98.25 247 VAL A CA 1
ATOM 1947 C C . VAL A 1 247 ? -1.389 -8.948 -9.018 1.00 98.25 247 VAL A C 1
ATOM 1949 O O . VAL A 1 247 ? -2.200 -9.786 -9.411 1.00 98.25 247 VAL A O 1
ATOM 1952 N N . CYS A 1 248 ? -1.554 -7.638 -9.150 1.00 97.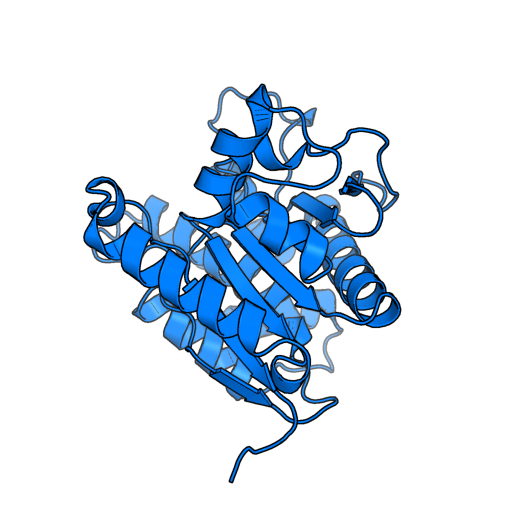38 248 CYS A N 1
ATOM 1953 C CA . CYS A 1 248 ? -2.721 -7.004 -9.737 1.00 97.38 248 CYS A CA 1
ATOM 1954 C C . CYS A 1 248 ? -2.301 -6.212 -10.979 1.00 97.38 248 CYS A C 1
ATOM 1956 O O . CYS A 1 248 ? -1.521 -5.266 -10.889 1.00 97.38 248 CYS A O 1
ATOM 1958 N N . ALA A 1 249 ? -2.818 -6.586 -12.147 1.00 96.44 249 ALA A N 1
ATOM 1959 C CA . ALA A 1 249 ? -2.645 -5.804 -13.365 1.00 96.44 249 ALA A CA 1
ATOM 1960 C C . ALA A 1 249 ? -3.719 -4.711 -13.432 1.00 96.44 249 ALA A C 1
ATOM 1962 O O . ALA A 1 249 ? -4.898 -5.021 -13.571 1.00 96.44 249 ALA A O 1
ATOM 1963 N N . ALA A 1 250 ? -3.332 -3.442 -13.355 1.00 90.94 250 ALA A N 1
ATOM 1964 C CA . ALA A 1 250 ? -4.231 -2.325 -13.603 1.00 90.94 250 ALA A CA 1
ATOM 1965 C C . ALA A 1 250 ? -4.113 -1.905 -15.076 1.00 90.94 250 ALA A C 1
ATOM 1967 O O . ALA A 1 250 ? -3.039 -1.549 -15.564 1.00 90.94 250 ALA A O 1
ATOM 1968 N N . THR A 1 251 ? -5.220 -1.981 -15.815 1.00 80.62 251 THR A N 1
ATOM 1969 C CA . THR A 1 251 ? -5.277 -1.591 -17.232 1.00 80.62 251 THR A CA 1
ATOM 1970 C C . THR A 1 251 ? -6.455 -0.662 -17.476 1.00 80.62 251 THR A C 1
ATOM 1972 O O . THR A 1 251 ? -7.429 -0.689 -16.730 1.00 80.62 251 THR A O 1
ATOM 1975 N N . ALA A 1 252 ? -6.290 0.274 -18.412 1.00 72.75 252 ALA A N 1
ATOM 1976 C CA . ALA A 1 252 ? -7.358 1.148 -18.915 1.00 72.75 252 ALA A CA 1
ATOM 1977 C C . ALA A 1 252 ? -7.858 0.700 -20.291 1.00 72.75 252 ALA A C 1
ATOM 1979 O O . ALA A 1 252 ? -8.832 1.237 -20.806 1.00 72.75 252 ALA A O 1
ATOM 1980 N N . THR A 1 253 ? -7.144 -0.240 -20.903 1.00 59.47 253 THR A N 1
ATOM 1981 C CA . THR A 1 253 ? -7.447 -0.797 -22.208 1.00 59.47 253 THR A CA 1
ATOM 1982 C C . THR A 1 253 ? -8.018 -2.189 -22.002 1.00 59.47 253 THR A C 1
ATOM 1984 O O . THR A 1 253 ? -7.329 -3.072 -21.477 1.00 59.47 253 THR A O 1
ATOM 1987 N N . HIS A 1 254 ? -9.275 -2.367 -22.411 1.00 50.22 254 HIS A N 1
ATOM 1988 C CA . HIS A 1 254 ? -9.880 -3.682 -22.548 1.00 50.22 254 HIS A CA 1
ATOM 1989 C C . HIS A 1 254 ? -9.032 -4.491 -23.528 1.00 50.22 254 HIS A C 1
ATOM 1991 O O . HIS A 1 254 ? -8.792 -4.063 -24.658 1.00 50.22 254 HIS A O 1
ATOM 1997 N N . VAL A 1 255 ? -8.551 -5.648 -23.087 1.00 43.66 255 VAL A N 1
ATOM 1998 C CA . VAL A 1 255 ? -8.075 -6.664 -24.021 1.00 43.66 255 VAL A CA 1
ATOM 1999 C C . VAL A 1 255 ? -9.310 -7.497 -24.338 1.00 43.66 255 VAL A C 1
ATOM 2001 O O . VAL A 1 255 ? -9.725 -8.302 -23.508 1.00 43.66 255 VAL A O 1
ATOM 2004 N N . SER A 1 256 ? -9.950 -7.187 -25.466 1.00 39.78 256 SER A N 1
ATOM 2005 C CA . SER A 1 256 ? -10.964 -8.041 -26.095 1.00 39.78 256 SER A CA 1
ATOM 2006 C C . SER A 1 256 ? -10.376 -9.398 -26.455 1.00 39.78 256 SER A C 1
ATOM 2008 O O . SER A 1 256 ? -9.230 -9.381 -26.971 1.00 39.78 256 SER A O 1
#

Secondary structure (DSSP, 8-state):
----STHHHHHHHHHH-TT----HHHHHHHHHHHHHS---SEEE--TTS-GGGHHHHHHHHHHHHHHHHHTT-TTPPPPPSEE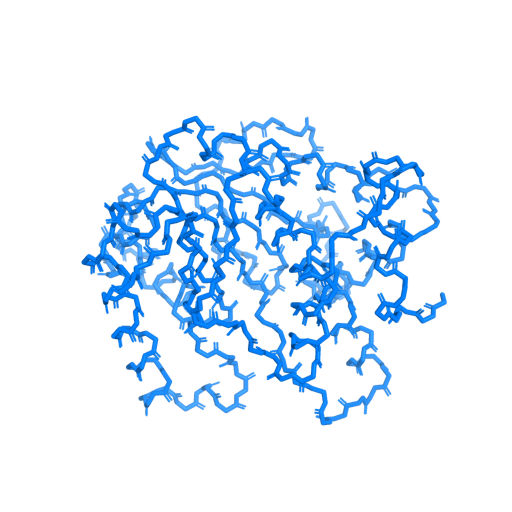EEE-S-HHHHHHHHHHHHHHHHHHHT--SHHHHHHHHHHHHHHS-TTS-GGG--S-EEEEESSSEEEBPTTSSB-S-TTGGGG-TTS-EEEEE-HHHHHHHHTT--TT--TTTHHHHHHHHHBSEEEEEETGGG-HHHHHHHHHHHHHHHHH-GGGGTS-B-EEEEEESS---